Protein 3LYV (pdb70)

Organism: Streptococcus pyogenes serotype M6 (strain ATCC BAA-946 / MGAS10394) (NCBI:txid286636)

Secondary structure (DSSP, 8-state):
-------------HHHHHH---S--SEEEEE-TTT-SEEEEEE-TTSSEEEEEE---/-------------HHHHHH--TT--SEEEEE-TTT--EEEEEE-TTS-EEEEEE--/---EEEE------HHHHHH--TT--SEEEEE-TTT--EEEEEE-TTSSEEEEEEE-/-----HHHHHH---S--SEEEEE---EEEEEE-TTS-EEEEEE-/---EEEEE-----HHHHHH---S--SEEEE--EEEESSTTTS-EEE-/-----EEEE-----HHHHH---S--SEEEE--EEEE----S-EEEE-

CATH classification: 3.30.505.50

Radius of gyration: 23.43 Å; Cα contacts (8 Å, |Δi|>4): 507; chains: 6; bounding box: 62×59×66 Å

Structure (mmCIF, N/CA/C/O backbone):
data_3LYV
#
_entry.id   3LYV
#
_cell.length_a   51.602
_cell.length_b   64.677
_cell.length_c   69.563
_cell.angle_alpha   90.00
_cell.angle_beta   96.60
_cell.angle_gamma   90.00
#
_symmetry.space_group_name_H-M   'P 1 21 1'
#
loop_
_atom_site.group_PDB
_atom_site.id
_atom_site.type_symbol
_atom_site.label_atom_id
_atom_site.label_alt_id
_atom_site.label_comp_id
_atom_site.label_asym_id
_atom_site.label_entity_id
_atom_site.label_seq_id
_atom_site.pdbx_PDB_ins_code
_atom_site.Cartn_x
_atom_site.Cartn_y
_atom_site.Cartn_z
_atom_site.occupancy
_atom_site.B_iso_or_equiv
_atom_site.auth_seq_id
_atom_site.auth_comp_id
_atom_site.auth_asym_id
_atom_site.auth_atom_id
_atom_site.pdbx_PDB_model_num
ATOM 9 N N . GLN A 1 2 ? -10.699 52.260 82.705 1.00 57.60 2 GLN A N 1
ATOM 10 C CA . GLN A 1 2 ? -11.022 51.353 81.622 1.00 55.26 2 GLN A CA 1
ATOM 11 C C . GLN A 1 2 ? -10.911 49.907 82.106 1.00 54.27 2 GLN A C 1
ATOM 12 O O . GLN A 1 2 ? -9.892 49.489 82.658 1.00 53.95 2 GLN A O 1
ATOM 18 N N . VAL A 1 3 ? -11.984 49.153 81.906 1.00 53.84 3 VAL A N 1
ATOM 19 C CA . VAL A 1 3 ? -12.041 47.757 82.312 1.00 52.64 3 VAL A CA 1
ATOM 20 C C . VAL A 1 3 ? -11.949 46.818 81.103 1.00 50.82 3 VAL A C 1
ATOM 21 O O . VAL A 1 3 ? -12.777 46.853 80.189 1.00 48.46 3 VAL A O 1
ATOM 25 N N . VAL A 1 4 ? -10.917 45.983 81.114 1.00 49.51 4 VAL A N 1
ATOM 26 C CA . VAL A 1 4 ? -10.679 45.034 80.042 1.00 46.68 4 VAL A CA 1
ATOM 27 C C . VAL A 1 4 ? -11.195 43.663 80.492 1.00 46.09 4 VAL A C 1
ATOM 28 O O . VAL A 1 4 ? -10.642 43.034 81.399 1.00 47.16 4 VAL A O 1
ATOM 32 N N . ARG A 1 5 ? -12.272 43.205 79.868 1.00 43.46 5 ARG A N 1
ATOM 33 C CA . ARG A 1 5 ? -12.832 41.911 80.218 1.00 41.28 5 ARG A CA 1
ATOM 34 C C . ARG A 1 5 ? -11.913 40.814 79.711 1.00 40.09 5 ARG A C 1
ATOM 35 O O . ARG A 1 5 ? -11.600 40.748 78.530 1.00 39.87 5 ARG A O 1
ATOM 43 N N . THR A 1 6 ? -11.489 39.948 80.619 1.00 40.53 6 THR A N 1
ATOM 44 C CA . THR A 1 6 ? -10.607 38.845 80.274 1.00 36.26 6 THR A CA 1
ATOM 45 C C . THR A 1 6 ? -11.364 37.583 79.875 1.00 37.23 6 THR A C 1
ATOM 46 O O . THR A 1 6 ? -12.329 37.168 80.518 1.00 35.94 6 THR A O 1
ATOM 50 N N . LYS A 1 7 ? -10.930 36.978 78.785 1.00 39.53 7 LYS A N 1
ATOM 51 C CA . LYS A 1 7 ? -11.548 35.751 78.338 1.00 42.11 7 LYS A CA 1
ATOM 52 C C . LYS A 1 7 ? -10.453 34.693 78.474 1.00 42.97 7 LYS A C 1
ATOM 53 O O . LYS A 1 7 ? -9.495 34.670 77.694 1.00 42.35 7 LYS A O 1
ATOM 59 N N . ASN A 1 8 ? -10.580 33.854 79.504 1.00 43.00 8 ASN A N 1
ATOM 60 C CA . ASN A 1 8 ? -9.617 32.783 79.758 1.00 42.51 8 ASN A CA 1
ATOM 61 C C . ASN A 1 8 ? -9.757 31.585 78.825 1.00 42.09 8 ASN A C 1
ATOM 62 O O . ASN A 1 8 ? -10.845 31.052 78.613 1.00 39.28 8 ASN A O 1
ATOM 67 N N . VAL A 1 9 ? -8.626 31.164 78.279 1.00 43.94 9 VAL A N 1
ATOM 68 C CA . VAL A 1 9 ? -8.565 30.039 77.354 1.00 43.27 9 VAL A CA 1
ATOM 69 C C . VAL A 1 9 ? -7.374 29.150 77.712 1.00 43.11 9 VAL A C 1
ATOM 70 O O . VAL A 1 9 ? -6.328 29.631 78.136 1.00 40.47 9 VAL A O 1
ATOM 74 N N . THR A 1 10 ? -7.536 27.844 77.539 1.00 46.02 10 THR A N 1
ATOM 75 C CA . THR A 1 10 ? -6.455 26.911 77.842 1.00 46.18 10 THR A CA 1
ATOM 76 C C . THR A 1 10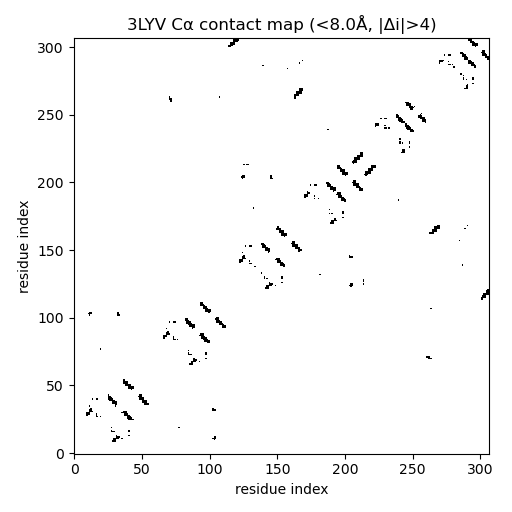 ? -5.779 26.481 76.551 1.00 45.43 10 THR A C 1
ATOM 77 O O . THR A 1 10 ? -6.421 25.948 75.648 1.00 46.30 10 THR A O 1
ATOM 81 N N . LEU A 1 11 ? -4.476 26.736 76.486 1.00 45.68 11 LEU A N 1
ATOM 82 C CA . LEU A 1 11 ? -3.622 26.430 75.339 1.00 45.51 11 LEU A CA 1
ATOM 83 C C . LEU A 1 11 ? -3.609 24.932 74.993 1.00 45.16 11 LEU A C 1
ATOM 84 O O . LEU A 1 11 ? -3.456 24.092 75.879 1.00 45.75 11 LEU A O 1
ATOM 89 N N . LYS A 1 12 ? -3.774 24.607 73.708 1.00 44.49 12 LYS A N 1
ATOM 90 C CA . LYS A 1 12 ? -3.797 23.214 73.238 1.00 43.17 12 LYS A CA 1
ATOM 91 C C . LYS A 1 12 ? -3.064 22.991 71.912 1.00 42.61 12 LYS A C 1
ATOM 92 O O . LYS A 1 12 ? -2.976 23.882 71.065 1.00 42.04 12 LYS A O 1
ATOM 98 N N . PRO A 1 13 ? -2.527 21.778 71.714 1.00 42.36 13 PRO A N 1
ATOM 99 C CA . PRO A 1 13 ? -1.801 21.445 70.485 1.00 40.94 13 PRO A CA 1
ATOM 100 C C . PRO A 1 13 ? -2.718 21.083 69.321 1.00 41.39 13 PRO A C 1
ATOM 101 O O . PRO A 1 13 ? -3.697 20.357 69.501 1.00 42.17 13 PRO A O 1
ATOM 113 N N . ASP A 1 15 ? -3.076 21.426 64.534 1.00 43.07 15 ASP A N 1
ATOM 114 C CA . ASP A 1 15 ? -2.588 21.869 63.226 1.00 42.36 15 ASP A CA 1
ATOM 115 C C . ASP A 1 15 ? -3.062 23.303 63.000 1.00 39.32 15 ASP A C 1
ATOM 116 O O . ASP A 1 15 ? -4.036 23.742 63.600 1.00 39.83 15 ASP A O 1
ATOM 121 N N . VAL A 1 16 ? -2.386 24.042 62.140 1.00 36.08 16 VAL A N 1
ATOM 122 C CA . VAL A 1 16 ? -2.833 25.392 61.873 1.00 32.81 16 VAL A CA 1
ATOM 123 C C . VAL A 1 16 ? -4.197 25.336 61.141 1.00 35.26 16 VAL A C 1
ATOM 124 O O . VAL A 1 16 ? -5.004 26.263 61.223 1.00 34.24 16 VAL A O 1
ATOM 128 N N . GLU A 1 17 ? -4.452 24.231 60.441 1.00 38.44 17 GLU A N 1
ATOM 129 C CA . GLU A 1 17 ? -5.712 24.038 59.718 1.00 40.73 17 GLU A CA 1
ATOM 130 C C . GLU A 1 17 ? -6.843 23.897 60.733 1.00 43.16 17 GLU A C 1
ATOM 131 O O . GLU A 1 17 ? -7.968 24.346 60.511 1.00 44.81 17 GLU A O 1
ATOM 137 N N . GLU A 1 18 ? -6.518 23.268 61.856 1.00 45.24 18 GLU A N 1
ATOM 138 C CA . GLU A 1 18 ? -7.443 23.049 62.956 1.00 44.80 18 GLU A CA 1
ATOM 139 C C . GLU A 1 18 ? -7.757 24.389 63.636 1.00 45.37 18 GLU A C 1
ATOM 140 O O . GLU A 1 18 ? -8.914 24.700 63.949 1.00 45.61 18 GLU A O 1
ATOM 146 N N . ALA A 1 19 ? -6.709 25.171 63.883 1.00 44.11 19 ALA A N 1
ATOM 147 C CA . ALA A 1 19 ? -6.861 26.462 64.524 1.00 42.25 19 ALA A CA 1
ATOM 148 C C . ALA A 1 19 ? -7.776 27.330 63.673 1.00 41.87 19 ALA A C 1
ATOM 149 O O . ALA A 1 19 ? -8.604 28.064 64.199 1.00 44.20 19 ALA A O 1
ATOM 151 N N . ARG A 1 20 ? -7.620 27.250 62.357 1.00 40.78 20 ARG A N 1
ATOM 152 C CA . ARG A 1 20 ? -8.449 28.030 61.465 1.00 40.60 20 ARG A CA 1
ATOM 153 C C . ARG A 1 20 ? -9.887 27.567 61.590 1.00 40.70 20 ARG A C 1
ATOM 154 O O . ARG A 1 20 ? -10.794 28.384 61.692 1.00 41.25 20 ARG A O 1
ATOM 162 N N . LEU A 1 21 ? -10.094 26.254 61.599 1.00 42.40 21 LEU A N 1
ATOM 163 C CA . LEU A 1 21 ? -11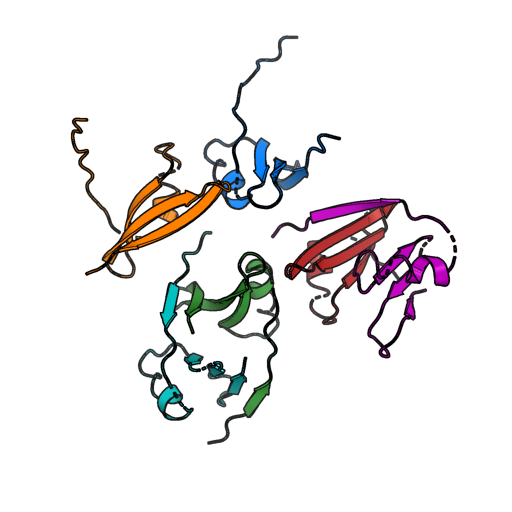.439 25.691 61.738 1.00 42.42 21 LEU A CA 1
ATOM 164 C C . LEU A 1 21 ? -12.076 26.220 63.018 1.00 44.67 21 LEU A C 1
ATOM 165 O O . LEU A 1 21 ? -13.118 26.860 62.979 1.00 46.75 21 LEU A O 1
ATOM 170 N N . GLN A 1 22 ? -11.439 25.950 64.152 1.00 46.37 22 GLN A N 1
ATOM 171 C CA . GLN A 1 22 ? -11.948 26.388 65.447 1.00 47.50 22 GLN A CA 1
ATOM 172 C C . GLN A 1 22 ? -12.132 27.902 65.588 1.00 47.83 22 GLN A C 1
ATOM 173 O O . GLN A 1 22 ? -13.096 28.353 66.204 1.00 48.07 22 GLN A O 1
ATOM 187 N N . GLU A 1 24 ? -12.887 30.034 63.227 1.00 50.91 24 GLU A N 1
ATOM 188 C CA . GLU A 1 24 ? -14.090 30.326 62.451 1.00 52.54 24 GLU A CA 1
ATOM 189 C C . GLU A 1 24 ? -15.368 29.861 63.133 1.00 52.98 24 GLU A C 1
ATOM 190 O O . GLU A 1 24 ? -16.404 30.503 63.003 1.00 54.55 24 GLU A O 1
ATOM 196 N N . LEU A 1 25 ? -15.307 28.749 63.855 1.00 52.75 25 LEU A N 1
ATOM 197 C CA . LEU A 1 25 ? -16.480 28.253 64.559 1.00 52.80 25 LEU A CA 1
ATOM 198 C C . LEU A 1 25 ? -16.750 29.139 65.784 1.00 53.56 25 LEU A C 1
ATOM 199 O O . LEU A 1 25 ? -17.458 28.756 66.709 1.00 53.36 25 LEU A O 1
ATOM 204 N N . LEU A 1 26 ? -16.169 30.331 65.788 1.00 53.52 26 LEU A N 1
ATOM 205 C CA . LEU A 1 26 ? -16.372 31.271 66.878 1.00 52.43 26 LEU A CA 1
ATOM 206 C C . LEU A 1 26 ? -16.279 32.670 66.301 1.00 52.55 26 LEU A C 1
ATOM 207 O O . LEU A 1 26 ? -16.619 33.640 66.972 1.00 54.54 26 LEU A O 1
ATOM 212 N N . GLY A 1 27 ? -15.826 32.767 65.051 1.00 51.55 27 GLY A N 1
ATOM 213 C CA . GLY A 1 27 ? -15.655 34.068 64.424 1.00 49.90 27 GLY A CA 1
ATOM 214 C C . GLY A 1 27 ? -14.862 34.912 65.404 1.00 48.47 27 GLY A C 1
ATOM 215 O O . GLY A 1 27 ? -15.440 35.754 66.074 1.00 47.99 27 GLY A O 1
ATOM 216 N N . HIS A 1 28 ? -13.544 34.698 65.481 1.00 48.25 28 HIS A N 1
ATOM 217 C CA . HIS A 1 28 ? -12.728 35.414 66.457 1.00 47.87 28 HIS A CA 1
ATOM 218 C C . HIS A 1 28 ? -11.573 36.294 66.068 1.00 47.26 28 HIS A C 1
ATOM 219 O O . HIS A 1 28 ? -11.074 37.030 66.914 1.00 49.39 28 HIS A O 1
ATOM 226 N N . ASP A 1 29 ? -11.096 36.219 64.843 1.00 45.74 29 ASP A N 1
ATOM 227 C CA . ASP A 1 29 ? -9.970 37.083 64.490 1.00 45.95 29 ASP A CA 1
ATOM 228 C C . ASP A 1 29 ? -8.653 36.719 65.198 1.00 43.86 29 ASP A C 1
ATOM 229 O O . ASP A 1 29 ? -7.578 37.093 64.729 1.00 46.11 29 ASP A O 1
ATOM 234 N N . PHE A 1 30 ? -8.733 36.015 66.322 1.00 40.50 30 PHE A N 1
ATOM 235 C CA . PHE A 1 30 ? -7.542 35.602 67.061 1.00 39.39 30 PHE A CA 1
ATOM 236 C C . PHE A 1 30 ? -7.724 34.181 67.595 1.00 38.16 30 PHE A C 1
ATOM 237 O O . PHE A 1 30 ? -8.741 33.877 68.213 1.00 38.49 30 PHE A O 1
ATOM 245 N N . PHE A 1 31 ? -6.753 33.310 67.354 1.00 35.25 31 PHE A N 1
ATOM 246 C CA . PHE A 1 31 ? -6.808 31.970 67.920 1.00 31.95 31 PHE A CA 1
ATOM 247 C C . PHE A 1 31 ? -5.376 31.592 68.292 1.00 33.03 31 PHE A C 1
ATOM 248 O O . PHE A 1 31 ? -4.491 31.528 67.434 1.00 32.91 31 PHE A O 1
ATOM 256 N N . ILE A 1 32 ? -5.146 31.394 69.585 1.00 34.15 32 ILE A N 1
ATOM 257 C CA . ILE A 1 32 ? -3.827 31.018 70.101 1.00 35.76 32 ILE A CA 1
ATOM 258 C C . ILE A 1 32 ? -3.815 29.524 70.454 1.00 35.97 32 ILE A C 1
ATOM 259 O O . ILE A 1 32 ? -4.730 29.003 71.093 1.00 36.51 32 ILE A O 1
ATOM 264 N N . TYR A 1 33 ? -2.776 28.838 70.003 1.00 35.96 33 TYR A N 1
ATOM 265 C CA . TYR A 1 33 ? -2.636 27.411 70.231 1.00 36.25 33 TYR A CA 1
ATOM 266 C C . TYR A 1 33 ? -1.164 27.044 70.203 1.00 38.07 33 TYR A C 1
ATOM 267 O O . TYR A 1 33 ? -0.316 27.883 69.912 1.00 39.03 33 TYR A O 1
ATOM 276 N N . THR A 1 34 ? -0.860 25.788 70.499 1.00 39.59 34 THR A N 1
ATOM 277 C CA . THR A 1 34 ? 0.513 25.341 70.450 1.00 43.49 34 THR A CA 1
ATOM 278 C C . THR A 1 34 ? 0.647 24.410 69.239 1.00 45.54 34 THR A C 1
ATOM 279 O O . THR A 1 34 ? -0.030 23.380 69.138 1.00 44.56 34 THR A O 1
ATOM 283 N N . ASP A 1 35 ? 1.499 24.822 68.302 1.00 47.91 35 ASP A N 1
ATOM 284 C CA . ASP A 1 35 ? 1.755 24.084 67.066 1.00 51.01 35 ASP A CA 1
ATOM 285 C C . ASP A 1 35 ? 2.085 22.616 67.276 1.00 50.41 35 ASP A C 1
ATOM 286 O O . ASP A 1 35 ? 3.045 22.283 67.964 1.00 50.20 35 ASP A O 1
ATOM 291 N N . SER A 1 36 ? 1.296 21.756 66.638 1.00 49.27 36 SER A N 1
ATOM 292 C CA . SER A 1 36 ? 1.424 20.306 66.724 1.00 47.12 36 SER A CA 1
ATOM 293 C C . SER A 1 36 ? 2.804 19.754 66.362 1.00 48.64 36 SER A C 1
ATOM 294 O O . SER A 1 36 ? 3.281 18.794 66.968 1.00 48.51 36 SER A O 1
ATOM 297 N N . GLU A 1 37 ? 3.441 20.339 65.360 1.00 48.85 37 GLU A N 1
ATOM 298 C CA . GLU A 1 37 ? 4.742 19.849 64.960 1.00 51.02 37 GLU A CA 1
ATOM 299 C C . GLU A 1 37 ? 5.877 20.641 65.579 1.00 50.27 37 GLU A C 1
ATOM 300 O O . GLU A 1 37 ? 6.840 20.075 66.093 1.00 49.54 37 GLU A O 1
ATOM 306 N N . ASP A 1 38 ? 5.744 21.956 65.551 1.00 50.23 38 ASP A N 1
ATOM 307 C CA . ASP A 1 38 ? 6.766 22.838 66.086 1.00 50.14 38 ASP A CA 1
ATOM 308 C C . ASP A 1 38 ? 6.823 22.906 67.621 1.00 47.35 38 ASP A C 1
ATOM 309 O O . ASP A 1 38 ? 7.882 23.132 68.191 1.00 46.04 38 ASP A O 1
ATOM 314 N N . GLY A 1 39 ? 5.687 22.725 68.283 1.00 45.98 39 GLY A N 1
ATOM 315 C CA . GLY A 1 39 ? 5.670 22.747 69.735 1.00 44.40 39 GLY A CA 1
ATOM 316 C C . GLY A 1 39 ? 5.615 24.119 70.377 1.00 45.39 39 GLY A C 1
ATOM 317 O O . GLY A 1 39 ? 5.401 24.237 71.586 1.00 44.59 39 GLY A O 1
ATOM 318 N N . ALA A 1 40 ? 5.807 25.159 69.567 1.00 44.78 40 ALA A N 1
ATOM 319 C CA . ALA A 1 40 ? 5.785 26.539 70.038 1.00 41.71 40 ALA A CA 1
ATOM 320 C C . ALA A 1 40 ? 4.381 27.182 70.043 1.00 41.48 40 ALA A C 1
ATOM 321 O O . ALA A 1 40 ? 3.475 26.747 69.333 1.00 39.33 40 ALA A O 1
ATOM 323 N N . THR A 1 41 ? 4.215 28.221 70.861 1.00 41.61 41 THR A N 1
ATOM 324 C CA . THR A 1 41 ? 2.951 28.951 70.963 1.00 41.17 41 THR A CA 1
ATOM 325 C C . THR A 1 41 ? 2.661 29.748 69.705 1.00 40.04 41 THR A C 1
ATOM 326 O O . THR A 1 41 ? 3.465 30.603 69.302 1.00 38.09 41 THR A O 1
ATOM 330 N N . ASN A 1 42 ? 1.510 29.471 69.086 1.00 39.07 42 ASN A N 1
ATOM 331 C CA . ASN A 1 42 ? 1.126 30.166 67.856 1.00 37.98 42 ASN A CA 1
ATOM 332 C C . ASN A 1 42 ? -0.171 30.970 67.929 1.00 37.18 42 ASN A C 1
ATOM 333 O O . ASN A 1 42 ? -1.132 30.613 68.620 1.00 34.79 42 ASN A O 1
ATOM 338 N N . ILE A 1 43 ? -0.172 32.096 67.233 1.00 36.29 43 ILE A N 1
ATOM 339 C CA . ILE A 1 43 ? -1.350 32.940 67.206 1.00 37.09 43 ILE A CA 1
ATOM 340 C C . ILE A 1 43 ? -1.819 33.180 65.776 1.00 36.04 43 ILE A C 1
ATOM 341 O O . ILE A 1 43 ? -1.223 33.944 65.037 1.00 32.67 43 ILE A O 1
ATOM 346 N N . LEU A 1 44 ? -2.873 32.471 65.392 1.00 38.89 44 LEU A N 1
ATOM 347 C CA . LEU A 1 44 ? -3.473 32.655 64.083 1.00 40.30 44 LEU A CA 1
ATOM 348 C C . LEU A 1 44 ? -4.370 33.906 64.260 1.00 40.67 44 LEU A C 1
ATOM 349 O O . LEU A 1 44 ? -5.040 34.073 65.297 1.00 37.08 44 LEU A O 1
ATOM 354 N N . TYR A 1 45 ? -4.359 34.792 63.268 1.00 41.88 45 TYR A N 1
ATOM 355 C CA . TYR A 1 45 ? -5.149 36.016 63.340 1.00 44.86 45 TYR A CA 1
ATOM 356 C C . TYR A 1 45 ? -5.516 36.539 61.963 1.00 47.78 45 TYR A C 1
ATOM 357 O O . TYR A 1 45 ? -4.763 36.389 61.003 1.00 48.45 45 TYR A O 1
ATOM 366 N N . ARG A 1 46 ? -6.682 37.164 61.880 1.00 51.93 46 ARG A N 1
ATOM 367 C CA . ARG A 1 46 ? -7.159 37.734 60.636 1.00 55.79 46 ARG A CA 1
ATOM 368 C C . ARG A 1 46 ? -6.660 39.174 60.538 1.00 56.47 46 ARG A C 1
ATOM 369 O O . ARG A 1 46 ? -6.983 40.009 61.380 1.00 54.56 46 ARG A O 1
ATOM 377 N N . ARG A 1 47 ? -5.858 39.444 59.511 1.00 59.68 47 ARG A N 1
ATOM 378 C CA . ARG A 1 47 ? -5.295 40.773 59.254 1.00 63.96 47 ARG A CA 1
ATOM 379 C C . ARG A 1 47 ? -6.379 41.771 58.835 1.00 66.91 47 ARG A C 1
ATOM 380 O O . ARG A 1 47 ? -7.516 41.386 58.556 1.00 67.58 47 ARG A O 1
ATOM 388 N N . GLU A 1 48 ? -6.027 43.053 58.791 1.00 70.59 48 GLU A N 1
ATOM 389 C CA . GLU A 1 48 ? -6.981 44.081 58.370 1.00 74.07 48 GLU A CA 1
ATOM 390 C C . GLU A 1 48 ? -7.167 43.796 56.880 1.00 74.56 48 GLU A C 1
ATOM 391 O O . GLU A 1 48 ? -8.115 44.253 56.235 1.00 73.89 48 GLU A O 1
ATOM 397 N N . ASP A 1 49 ? -6.222 43.009 56.372 1.00 75.01 49 ASP A N 1
ATOM 398 C CA . ASP A 1 49 ? -6.151 42.554 54.989 1.00 73.36 49 ASP A CA 1
ATOM 399 C C . ASP A 1 49 ? -7.334 41.635 54.684 1.00 70.60 49 ASP A C 1
ATOM 400 O O . ASP A 1 49 ? -7.861 41.617 53.574 1.00 70.44 49 ASP A O 1
ATOM 405 N N . GLY A 1 50 ? -7.734 40.869 55.689 1.00 67.21 50 GLY A N 1
ATOM 406 C CA . GLY A 1 50 ? -8.811 39.918 55.520 1.00 63.78 50 GLY A CA 1
ATOM 407 C C . GLY A 1 50 ? -8.153 38.550 55.475 1.00 62.14 50 GLY A C 1
ATOM 408 O O . GLY A 1 50 ? -8.757 37.522 55.801 1.00 61.58 50 GLY A O 1
ATOM 409 N N . ASN A 1 51 ? -6.888 38.546 55.063 1.00 58.83 51 ASN A N 1
ATOM 410 C CA . ASN A 1 51 ? -6.122 37.315 54.988 1.00 54.39 51 ASN A CA 1
ATOM 411 C C . ASN A 1 51 ? -5.681 36.924 56.386 1.00 51.86 51 ASN A C 1
ATOM 412 O O . ASN A 1 51 ? -5.829 37.681 57.344 1.00 50.92 51 ASN A O 1
ATOM 417 N N . LEU A 1 52 ? -5.121 35.730 56.489 1.00 49.01 52 LEU A N 1
ATOM 418 C CA . LEU A 1 52 ? -4.666 35.227 57.758 1.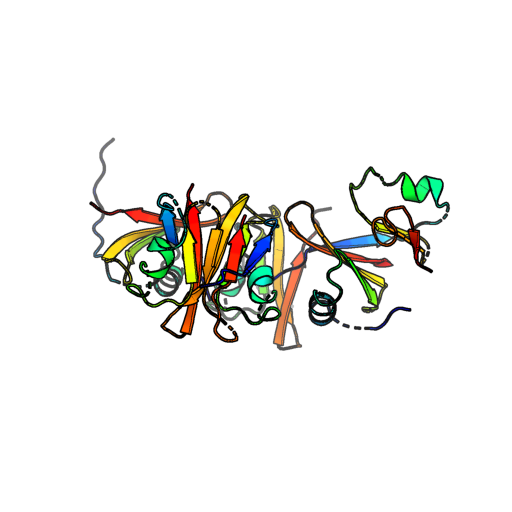00 43.91 52 LEU A CA 1
ATOM 419 C C . LEU A 1 52 ? -3.177 35.499 57.978 1.00 42.00 52 LEU A C 1
ATOM 420 O O . LEU A 1 52 ? -2.385 35.579 57.031 1.00 37.86 52 LEU A O 1
ATOM 425 N N . GLY A 1 53 ? -2.824 35.672 59.247 1.00 41.04 53 GLY A N 1
ATOM 426 C CA . GLY A 1 53 ? -1.453 35.925 59.633 1.00 38.86 53 GLY A CA 1
ATOM 427 C C . GLY A 1 53 ? -1.115 34.988 60.776 1.00 39.81 53 GLY A C 1
ATOM 428 O O . GLY A 1 53 ? -1.946 34.746 61.663 1.00 39.13 53 GLY A O 1
ATOM 429 N N . LEU A 1 54 ? 0.102 34.453 60.759 1.00 38.83 54 LEU A N 1
ATOM 430 C CA . LEU A 1 54 ? 0.535 33.533 61.800 1.00 36.36 54 LEU A CA 1
ATOM 431 C C . LEU A 1 54 ? 1.705 34.077 62.592 1.00 36.42 54 LEU A C 1
ATOM 432 O O . LEU A 1 54 ? 2.768 34.318 62.045 1.00 38.28 54 LEU A O 1
ATOM 437 N N . ILE A 1 55 ? 1.504 34.253 63.889 1.00 37.51 55 ILE A N 1
ATOM 438 C CA . ILE A 1 55 ? 2.546 34.742 64.779 1.00 37.16 55 ILE A CA 1
ATOM 439 C C . ILE A 1 55 ? 3.031 33.623 65.719 1.00 38.14 55 ILE A C 1
ATOM 440 O O . ILE A 1 55 ? 2.240 32.819 66.221 1.00 35.37 55 ILE A O 1
ATOM 445 N N . GLU A 1 56 ? 4.343 33.571 65.934 1.00 41.43 56 GLU A N 1
ATOM 446 C CA . GLU A 1 56 ? 4.934 32.574 66.820 1.00 45.48 56 GLU A CA 1
ATOM 447 C C . GLU A 1 56 ? 5.526 33.322 67.991 1.00 47.14 56 GLU A C 1
ATOM 448 O O . GLU A 1 56 ? 6.452 34.116 67.815 1.00 46.95 56 GLU A O 1
ATOM 454 N N . ALA A 1 57 ? 4.985 33.078 69.180 1.00 49.87 57 ALA A N 1
ATOM 455 C CA . ALA A 1 57 ? 5.450 33.759 70.384 1.00 52.74 57 ALA A CA 1
ATOM 456 C C . ALA A 1 57 ? 6.637 33.074 71.035 1.00 56.22 57 ALA A C 1
ATOM 457 O O . ALA A 1 57 ? 6.497 32.076 71.741 1.00 53.65 57 ALA A O 1
ATOM 459 N N . LYS A 1 58 ? 7.809 33.649 70.780 1.00 62.37 58 LYS A N 1
ATOM 460 C CA . LYS A 1 58 ? 9.073 33.180 71.313 1.00 67.15 58 LYS A CA 1
ATOM 461 C C . LYS A 1 58 ? 9.061 33.330 72.834 1.00 70.17 58 LYS A C 1
ATOM 462 O O . LYS A 1 58 ? 9.010 34.439 73.374 1.00 69.03 58 LYS A O 1
ATOM 468 N N . LEU A 1 59 ? 9.094 32.195 73.519 1.00 74.53 59 LEU A N 1
ATOM 469 C CA . LEU A 1 59 ? 9.093 32.181 74.975 1.00 78.05 59 LEU A CA 1
ATOM 470 C C . LEU A 1 59 ? 10.407 32.766 75.499 1.00 79.69 59 LEU A C 1
ATOM 471 O O . LEU A 1 59 ? 10.562 33.000 76.701 1.00 79.80 59 LEU A O 1
ATOM 476 N N . GLU A 1 60 ? 11.338 33.003 74.577 1.00 80.68 60 GLU A N 1
ATOM 477 C CA . GLU A 1 60 ? 12.655 33.554 74.888 1.00 82.47 60 GLU A CA 1
ATOM 478 C C . GLU A 1 60 ? 12.641 34.450 76.116 1.00 83.09 60 GLU A C 1
ATOM 479 O O . GLU A 1 60 ? 13.572 34.322 76.946 1.00 83.24 60 GLU A O 1
ATOM 485 N N . GLN B 1 2 ? -12.592 -1.059 87.333 1.00 57.29 2 GLN B N 1
ATOM 486 C CA . GLN B 1 2 ? -13.324 -2.184 87.989 1.00 58.72 2 GLN B CA 1
ATOM 487 C C . GLN B 1 2 ? -14.556 -2.585 87.177 1.00 57.84 2 GLN B C 1
ATOM 488 O O . GLN B 1 2 ? -14.509 -3.553 86.416 1.00 57.34 2 GLN B O 1
ATOM 494 N N . VAL B 1 3 ? -15.652 -1.844 87.353 1.00 57.30 3 VAL B N 1
ATOM 495 C CA . VAL B 1 3 ? -16.909 -2.089 86.630 1.00 55.05 3 VAL B CA 1
ATOM 496 C C . VAL B 1 3 ? -17.213 -0.916 85.704 1.00 52.93 3 VAL B C 1
ATOM 497 O O . VAL B 1 3 ? -17.190 0.228 86.137 1.00 50.76 3 VAL B O 1
ATOM 501 N N . VAL B 1 4 ? -17.492 -1.209 84.432 1.00 51.70 4 VAL B N 1
ATOM 502 C CA . VAL B 1 4 ? -17.782 -0.166 83.443 1.00 50.25 4 VAL B CA 1
ATOM 503 C C . VAL B 1 4 ? -19.092 -0.369 82.673 1.00 48.71 4 VAL B C 1
ATOM 504 O O . VAL B 1 4 ? -19.424 -1.483 82.247 1.00 46.45 4 VAL B O 1
ATOM 508 N N . ARG B 1 5 ? -19.824 0.729 82.491 1.00 47.19 5 ARG B N 1
ATOM 509 C CA . ARG B 1 5 ? -21.078 0.711 81.750 1.00 45.63 5 ARG B CA 1
ATOM 510 C C . ARG B 1 5 ? -20.805 1.254 80.340 1.00 43.87 5 ARG B C 1
ATOM 511 O O . ARG B 1 5 ? -20.127 2.262 80.161 1.00 42.72 5 ARG B O 1
ATOM 519 N N . THR B 1 6 ? -21.332 0.571 79.339 1.00 43.16 6 THR B N 1
ATOM 520 C CA . THR B 1 6 ? -21.147 0.976 77.957 1.00 41.32 6 THR B CA 1
ATOM 521 C C . THR B 1 6 ? -21.885 2.257 77.596 1.00 40.88 6 THR B C 1
ATOM 522 O O . THR B 1 6 ? -22.823 2.683 78.275 1.00 41.02 6 THR B O 1
ATOM 526 N N . LYS B 1 7 ? -21.446 2.871 76.509 1.00 41.01 7 LYS B N 1
ATOM 527 C CA . LYS B 1 7 ? -22.088 4.068 76.010 1.00 41.60 7 LYS B CA 1
ATOM 528 C C . LYS B 1 7 ? -22.541 3.700 74.613 1.00 41.91 7 LYS B C 1
ATOM 529 O O . LYS B 1 7 ? -21.773 3.110 73.849 1.00 42.81 7 LYS B O 1
ATOM 535 N N . ASN B 1 8 ? -23.787 4.024 74.280 1.00 41.37 8 ASN B N 1
ATOM 536 C CA . ASN B 1 8 ? -24.289 3.707 72.952 1.00 40.76 8 ASN B CA 1
ATOM 537 C C . ASN B 1 8 ? -24.213 4.896 71.997 1.00 41.06 8 ASN B C 1
ATOM 538 O O . ASN B 1 8 ? -24.554 6.027 72.359 1.00 42.56 8 ASN B O 1
ATOM 543 N N . VAL B 1 9 ? -23.740 4.631 70.784 1.00 39.37 9 VAL B N 1
ATOM 544 C CA . VAL B 1 9 ? -23.647 5.644 69.751 1.00 39.22 9 VAL B CA 1
ATOM 545 C C . VAL B 1 9 ? -24.242 5.027 68.505 1.00 41.91 9 VAL B C 1
ATOM 546 O O . VAL B 1 9 ? -24.159 3.819 68.315 1.00 41.76 9 VAL B O 1
ATOM 550 N N . THR B 1 10 ? -24.862 5.852 67.666 1.00 45.68 10 THR B N 1
ATOM 551 C CA . THR B 1 10 ? -25.455 5.362 66.421 1.00 48.80 10 THR B CA 1
ATOM 552 C C . THR B 1 10 ? -24.627 5.962 65.318 1.00 48.58 10 THR B C 1
ATOM 553 O O . THR B 1 10 ? -24.602 7.183 65.165 1.00 49.34 10 THR B O 1
ATOM 557 N N . LEU B 1 11 ? -23.938 5.113 64.562 1.00 48.80 11 LEU B N 1
ATOM 558 C CA . LEU B 1 11 ? -23.095 5.578 63.467 1.00 49.09 11 LEU B CA 1
ATOM 559 C C . LEU B 1 11 ? -23.887 6.144 62.291 1.00 51.51 11 LEU B C 1
ATOM 560 O O . LEU B 1 11 ? -25.047 5.793 62.058 1.00 53.73 11 LEU B O 1
ATOM 565 N N . LYS B 1 12 ? -23.248 7.031 61.547 1.00 52.46 12 LYS B N 1
ATOM 566 C CA . LYS B 1 12 ? -23.884 7.632 60.394 1.00 53.09 12 LYS B CA 1
ATOM 567 C C . LYS B 1 12 ? -22.842 7.777 59.304 1.00 52.57 12 LYS B C 1
ATOM 568 O O . LYS B 1 12 ? -21.658 7.955 59.579 1.00 53.10 12 LYS B O 1
ATOM 574 N N . PRO B 1 13 ? -23.259 7.656 58.043 1.00 52.00 13 PRO B N 1
ATOM 575 C CA . PRO B 1 13 ? -22.261 7.810 56.985 1.00 51.02 13 PRO B CA 1
ATOM 576 C C . PRO B 1 13 ? -21.957 9.299 56.762 1.00 50.54 13 PRO B C 1
ATOM 577 O O . PRO B 1 13 ? -22.857 10.149 56.859 1.00 49.04 13 PRO B O 1
ATOM 589 N N . ASP B 1 15 ? -18.157 11.948 55.282 1.00 45.73 15 ASP B N 1
ATOM 590 C CA . ASP B 1 15 ? -16.748 12.037 54.898 1.00 43.33 15 ASP B CA 1
ATOM 591 C C . ASP B 1 15 ? -15.985 12.605 56.076 1.00 40.62 15 ASP B C 1
ATOM 592 O O . ASP B 1 15 ? -16.598 13.117 57.009 1.00 38.94 15 ASP B O 1
ATOM 597 N N . VAL B 1 16 ? -14.657 12.539 56.015 1.00 39.92 16 VAL B N 1
ATOM 598 C CA . VAL B 1 16 ? -13.793 13.039 57.096 1.00 40.24 16 VAL B CA 1
ATOM 599 C C . VAL B 1 16 ? -14.008 14.517 57.434 1.00 41.16 16 VAL B C 1
ATOM 600 O O . VAL B 1 16 ? -13.761 14.953 58.555 1.00 39.37 16 VAL B O 1
ATOM 604 N N . GLU B 1 17 ? -14.467 15.299 56.471 1.00 42.94 17 GLU B N 1
ATOM 605 C CA . GLU B 1 17 ? -14.699 16.694 56.768 1.00 45.55 17 GLU B CA 1
ATOM 606 C C . GLU B 1 17 ? -15.926 16.881 57.671 1.00 45.95 17 GLU B C 1
ATOM 607 O O . GLU B 1 17 ? -15.882 17.645 58.631 1.00 45.88 17 GLU B O 1
ATOM 613 N N . GLU B 1 18 ? -17.018 16.178 57.363 1.00 46.66 18 GLU B N 1
ATOM 614 C CA . GLU B 1 18 ? -18.250 16.281 58.145 1.00 46.16 18 GLU B CA 1
ATOM 615 C C . GLU B 1 18 ? -17.997 15.753 59.550 1.00 46.48 18 GLU B C 1
ATOM 616 O O . GLU B 1 18 ? -18.478 16.316 60.542 1.00 47.08 18 GLU B O 1
ATOM 622 N N . ALA B 1 19 ? -17.228 14.671 59.630 1.00 44.76 19 ALA B N 1
ATOM 623 C CA . ALA B 1 19 ? -16.883 14.080 60.912 1.00 43.16 19 ALA B CA 1
ATOM 624 C C . ALA B 1 19 ? -16.017 15.060 61.702 1.00 43.03 19 ALA B C 1
ATOM 625 O O . ALA B 1 19 ? -16.207 15.243 62.910 1.00 43.59 19 ALA B O 1
ATOM 627 N N . ARG B 1 20 ? -15.069 15.702 61.030 1.00 41.58 20 ARG B N 1
ATOM 628 C CA . ARG B 1 20 ? -14.217 16.644 61.743 1.00 41.93 20 ARG B CA 1
ATOM 629 C C . ARG B 1 20 ? -15.044 17.781 62.363 1.00 42.29 20 ARG B C 1
ATOM 630 O O . ARG B 1 20 ? -14.791 18.210 63.501 1.00 40.93 20 ARG B O 1
ATOM 638 N N . LEU B 1 21 ? -16.034 18.261 61.617 1.00 41.55 21 LEU B N 1
ATOM 639 C CA . LEU B 1 21 ? -16.884 19.334 62.115 1.00 42.62 21 LEU B CA 1
ATOM 640 C C . LEU B 1 21 ? -17.708 18.839 63.311 1.00 42.82 21 LEU B C 1
ATOM 641 O O . LEU B 1 21 ? -17.863 19.551 64.300 1.00 43.65 21 LEU B O 1
ATOM 646 N N . GLN B 1 22 ? -18.227 17.619 63.228 1.00 42.52 22 GLN B N 1
ATOM 647 C CA . GLN B 1 22 ? -19.002 17.063 64.331 1.00 44.45 22 GLN B CA 1
ATOM 648 C C . GLN B 1 22 ? -18.163 17.003 65.596 1.00 45.98 22 GLN B C 1
ATOM 649 O O . GLN B 1 22 ? -18.583 17.468 66.647 1.00 46.47 22 GLN B O 1
ATOM 663 N N . GLU B 1 24 ? -15.677 18.736 66.493 1.00 51.98 24 GLU B N 1
ATOM 664 C CA . GLU B 1 24 ? -15.464 20.089 67.000 1.00 53.95 24 GLU B CA 1
ATOM 665 C C . GLU B 1 24 ? -16.687 20.598 67.762 1.00 53.85 24 GLU B C 1
ATOM 666 O O . GLU B 1 24 ? -16.567 21.173 68.844 1.00 53.11 24 GLU B O 1
ATOM 672 N N . LEU B 1 25 ? -17.864 20.393 67.180 1.00 53.65 25 LEU B N 1
ATOM 673 C CA . LEU B 1 25 ? -19.110 20.818 67.801 1.00 52.99 25 LEU B CA 1
ATOM 674 C C . LEU B 1 25 ? -19.311 20.145 69.138 1.00 53.27 25 LEU B C 1
ATOM 675 O O . LEU B 1 25 ? -19.654 20.794 70.120 1.00 53.95 25 LEU B O 1
ATOM 680 N N . LEU B 1 26 ? -19.115 18.833 69.174 1.00 54.38 26 LEU B N 1
ATOM 681 C CA . LEU B 1 26 ? -19.267 18.097 70.422 1.00 55.01 26 LEU B CA 1
ATOM 682 C C . LEU B 1 26 ? -18.088 18.355 71.362 1.00 56.11 26 LEU B C 1
ATOM 683 O O . LEU B 1 26 ? -18.042 17.804 72.458 1.00 56.07 26 LEU B O 1
ATOM 688 N N . GLY B 1 27 ? -17.134 19.178 70.928 1.00 56.50 27 GLY B N 1
ATOM 689 C CA . GLY B 1 27 ? -15.977 19.463 71.759 1.00 57.34 27 GLY B CA 1
ATOM 690 C C . GLY B 1 27 ? -15.342 18.204 72.330 1.00 57.89 27 GLY B C 1
ATOM 691 O O . GLY B 1 27 ? -14.819 18.208 73.445 1.00 57.82 27 GLY B O 1
ATOM 692 N N . HIS B 1 28 ? -15.387 17.122 71.560 1.00 58.12 28 HIS B N 1
ATOM 693 C CA . HIS B 1 28 ? -14.821 15.845 71.979 1.00 58.69 28 HIS B CA 1
ATOM 694 C C . HIS B 1 28 ? -13.478 15.624 71.293 1.00 57.04 28 HIS B C 1
ATOM 695 O O . HIS B 1 28 ? -13.153 16.317 70.328 1.00 55.95 28 HIS B O 1
ATOM 702 N N . ASP B 1 29 ? -12.704 14.664 71.796 1.00 55.44 29 ASP B N 1
ATOM 703 C CA . ASP B 1 29 ? -11.383 14.366 71.245 1.00 53.22 29 ASP B CA 1
ATOM 704 C C . ASP B 1 29 ? -11.374 13.352 70.117 1.00 50.40 29 ASP B C 1
ATOM 705 O O . ASP B 1 29 ? -10.345 13.141 69.482 1.00 49.51 29 ASP B O 1
ATOM 710 N N . PHE B 1 30 ? -12.509 12.700 69.893 1.00 47.17 30 PHE B N 1
ATOM 711 C CA . PHE B 1 30 ? -12.623 11.742 68.804 1.00 44.38 30 PHE B CA 1
ATOM 712 C C . PHE B 1 30 ? -14.060 11.694 68.309 1.00 41.44 30 PHE B C 1
ATOM 713 O O . PHE B 1 30 ? -14.936 12.335 68.886 1.00 41.44 30 PHE B O 1
ATOM 721 N N . PHE B 1 31 ? -14.291 10.952 67.228 1.00 36.69 31 PHE B N 1
ATOM 722 C CA . PHE B 1 31 ? -15.620 10.824 66.649 1.00 33.04 31 PHE B CA 1
ATOM 723 C C . PHE B 1 31 ? -15.688 9.531 65.843 1.00 31.68 31 PHE B C 1
ATOM 724 O O . PHE B 1 31 ? -14.789 9.205 65.068 1.00 31.57 31 PHE B O 1
ATOM 732 N N . ILE B 1 32 ? -16.773 8.799 66.032 1.00 32.00 32 ILE B N 1
ATOM 733 C CA . ILE B 1 32 ? -16.975 7.515 65.372 1.00 30.36 32 ILE B CA 1
ATOM 734 C C . ILE B 1 32 ? -18.090 7.655 64.368 1.00 30.27 32 ILE B C 1
ATOM 735 O O . ILE B 1 32 ? -19.133 8.212 64.678 1.00 30.87 32 ILE B O 1
ATOM 740 N N . TYR B 1 33 ? -17.869 7.150 63.164 1.00 32.64 33 TYR B N 1
ATOM 741 C CA . TYR B 1 33 ? -18.876 7.219 62.125 1.00 35.08 33 TYR B CA 1
ATOM 742 C C . TYR B 1 33 ? -18.598 6.161 61.075 1.00 38.21 33 TYR B C 1
ATOM 743 O O . TYR B 1 33 ? -17.629 5.404 61.177 1.00 37.04 33 TYR B O 1
ATOM 752 N N . THR B 1 34 ? -19.471 6.109 60.071 1.00 42.83 34 THR B N 1
ATOM 753 C CA . THR B 1 34 ? -19.335 5.176 58.951 1.00 46.59 34 THR B CA 1
ATOM 754 C C . THR B 1 34 ? -18.786 5.980 57.786 1.00 47.63 34 THR B C 1
ATOM 755 O O . THR B 1 34 ? -19.340 7.030 57.452 1.00 46.87 34 THR B O 1
ATOM 759 N N . ASP B 1 35 ? -17.705 5.493 57.175 1.00 50.05 35 ASP B N 1
ATOM 760 C CA . ASP B 1 35 ? -17.081 6.193 56.046 1.00 52.41 35 ASP B CA 1
ATOM 761 C C . ASP B 1 35 ? -17.973 6.045 54.834 1.00 53.91 35 ASP B C 1
ATOM 762 O O . ASP B 1 35 ? -18.160 4.937 54.334 1.00 53.28 35 ASP B O 1
ATOM 767 N N . SER B 1 36 ? -18.513 7.161 54.357 1.00 56.35 36 SER B N 1
ATOM 768 C CA . SER B 1 36 ? -19.398 7.142 53.197 1.00 59.59 36 SER B CA 1
ATOM 769 C C . SER B 1 36 ? -18.725 6.743 51.873 1.00 61.60 36 SER B C 1
ATOM 770 O O . SER B 1 36 ? -19.368 6.757 50.825 1.00 63.08 36 SER B O 1
ATOM 773 N N . GLU B 1 37 ? -17.447 6.379 51.908 1.00 63.19 37 GLU B N 1
ATOM 774 C CA . GLU B 1 37 ? -16.759 5.985 50.681 1.00 65.87 37 GLU B CA 1
ATOM 775 C C . GLU B 1 37 ? -16.637 4.456 50.591 1.00 65.91 37 GLU B C 1
ATOM 776 O O . GLU B 1 37 ? -16.708 3.882 49.504 1.00 66.60 37 GLU B O 1
ATOM 782 N N . ASP B 1 38 ? -16.465 3.795 51.733 1.00 64.97 38 ASP B N 1
ATOM 783 C CA . ASP B 1 38 ? -16.324 2.341 51.745 1.00 63.46 38 ASP B CA 1
ATOM 784 C C . ASP B 1 38 ? -17.191 1.643 52.793 1.00 62.08 38 ASP B C 1
ATOM 785 O O . ASP B 1 38 ? -17.066 0.439 53.009 1.00 61.67 38 ASP B O 1
ATOM 790 N N . GLY B 1 39 ? -18.065 2.401 53.441 1.00 59.90 39 GLY B N 1
ATOM 791 C CA . GLY B 1 39 ? -18.933 1.819 54.446 1.00 57.27 39 GLY B CA 1
ATOM 792 C C . GLY B 1 39 ? -18.229 1.280 55.680 1.00 55.12 39 GLY B C 1
ATOM 793 O O . GLY B 1 39 ? -18.835 0.556 56.468 1.00 53.98 39 GLY B O 1
ATOM 794 N N . ALA B 1 40 ? -16.958 1.633 55.859 1.00 53.25 40 ALA B N 1
ATOM 795 C CA . ALA B 1 40 ? -16.193 1.176 57.016 1.00 50.95 40 ALA B CA 1
ATOM 796 C C . ALA B 1 40 ? -16.508 1.971 58.291 1.00 49.73 40 ALA B C 1
ATOM 797 O O . ALA B 1 40 ? -17.041 3.085 58.228 1.00 50.65 40 ALA B O 1
ATOM 799 N N . THR B 1 41 ? -16.189 1.386 59.445 1.00 47.31 41 THR B N 1
ATOM 800 C CA . THR B 1 41 ? -16.405 2.056 60.728 1.00 45.69 41 THR B CA 1
ATOM 801 C C . THR B 1 41 ? -15.134 2.870 61.009 1.00 42.88 41 THR B C 1
ATOM 802 O O . THR B 1 41 ? -14.027 2.326 61.042 1.00 40.51 41 THR B O 1
ATOM 806 N N . ASN B 1 42 ? -15.297 4.180 61.179 1.00 41.15 42 ASN B N 1
ATOM 807 C CA . ASN B 1 42 ? -14.145 5.057 61.385 1.00 39.25 42 ASN B CA 1
ATOM 808 C C . ASN B 1 42 ? -14.069 5.799 62.694 1.00 37.30 42 ASN B C 1
ATOM 809 O O . ASN B 1 42 ? -15.071 6.129 63.318 1.00 36.55 42 ASN B O 1
ATOM 814 N N . ILE B 1 43 ? -12.842 6.078 63.092 1.00 35.72 43 ILE B N 1
ATOM 815 C CA . ILE B 1 43 ? -12.610 6.803 64.320 1.00 32.44 43 ILE B CA 1
ATOM 816 C C . ILE B 1 43 ? -11.629 7.930 64.021 1.00 32.99 43 ILE B C 1
ATOM 817 O O . ILE B 1 43 ? -10.427 7.695 63.814 1.00 31.81 43 ILE B O 1
ATOM 822 N N . LEU B 1 44 ? -12.162 9.143 63.945 1.00 32.09 44 LEU B N 1
ATOM 823 C CA . LEU B 1 44 ? -11.329 10.317 63.731 1.00 32.13 44 LEU B CA 1
ATOM 824 C C . LEU B 1 44 ? -10.905 10.709 65.142 1.00 32.09 44 LEU B C 1
ATOM 825 O O . LEU B 1 44 ? -11.731 10.806 66.055 1.00 31.42 44 LEU B O 1
ATOM 830 N N . TYR B 1 45 ? -9.622 10.920 65.351 1.00 33.51 45 TYR B N 1
ATOM 831 C CA . TYR B 1 45 ? -9.211 11.267 66.701 1.00 35.94 45 TYR B CA 1
ATOM 832 C C . TYR B 1 45 ? -7.994 12.145 66.776 1.00 35.38 45 TYR B C 1
ATOM 833 O O . TYR B 1 45 ? -7.165 12.195 65.874 1.00 33.04 45 TYR B O 1
ATOM 842 N N . ARG B 1 46 ? -7.894 12.822 67.902 1.00 37.72 46 ARG B N 1
ATOM 843 C CA . ARG B 1 46 ? -6.788 13.710 68.155 1.00 41.36 46 ARG B CA 1
ATOM 844 C C . ARG B 1 46 ? -5.625 12.907 68.739 1.00 43.89 46 ARG B C 1
ATOM 845 O O . ARG B 1 46 ? -5.778 12.226 69.759 1.00 43.22 46 ARG B O 1
ATOM 853 N N . ARG B 1 47 ? -4.476 12.973 68.070 1.00 44.98 47 ARG B N 1
ATOM 854 C CA . ARG B 1 47 ? -3.266 12.301 68.527 1.00 46.02 47 ARG B CA 1
ATOM 855 C C . ARG B 1 47 ? -2.689 13.050 69.735 1.00 47.55 47 ARG B C 1
ATOM 856 O O . ARG B 1 47 ? -3.222 14.076 70.153 1.00 48.15 47 ARG B O 1
ATOM 864 N N . GLU B 1 48 ? -1.607 12.531 70.298 1.00 50.46 48 GLU B N 1
ATOM 865 C CA . GLU B 1 48 ? -0.972 13.173 71.439 1.00 52.72 48 GLU B CA 1
ATOM 866 C C . GLU B 1 48 ? -0.365 14.505 70.968 1.00 51.47 48 GLU B C 1
ATOM 867 O O . GLU B 1 48 ? -0.533 15.547 71.603 1.00 50.86 48 GLU B O 1
ATOM 873 N N . ASP B 1 49 ? 0.324 14.469 69.834 1.00 49.20 49 ASP B N 1
ATOM 874 C CA . ASP B 1 49 ? 0.957 15.668 69.323 1.00 47.99 49 ASP B CA 1
ATOM 875 C C . ASP B 1 49 ? -0.051 16.733 68.910 1.00 46.89 49 ASP B C 1
ATOM 876 O O . ASP B 1 49 ? 0.330 17.814 68.452 1.00 48.27 49 ASP B O 1
ATOM 881 N N . 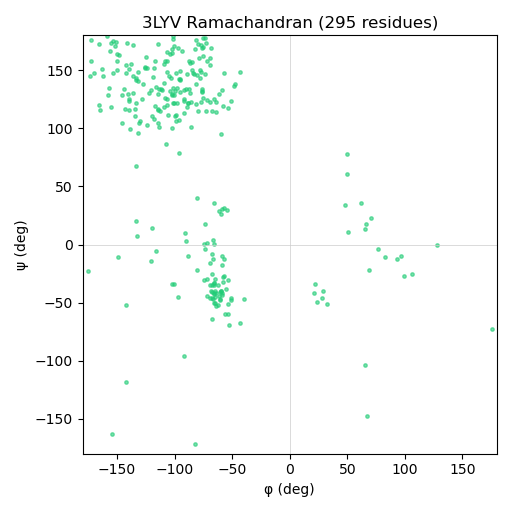GLY B 1 50 ? -1.334 16.433 69.080 1.00 43.18 50 GLY B N 1
ATOM 882 C CA . GLY B 1 50 ? -2.357 17.394 68.718 1.00 40.67 50 GLY B CA 1
ATOM 883 C C . GLY B 1 50 ? -2.911 17.241 67.313 1.00 39.70 50 GLY B C 1
ATOM 884 O O . GLY B 1 50 ? -3.940 17.839 66.985 1.00 38.62 50 GLY B O 1
ATOM 885 N N . ASN B 1 51 ? -2.246 16.445 66.478 1.00 38.53 51 ASN B N 1
ATOM 886 C CA . ASN B 1 51 ? -2.723 16.241 65.112 1.00 37.52 51 ASN B CA 1
ATOM 887 C C . ASN B 1 51 ? -3.924 15.298 65.018 1.00 36.44 51 ASN B C 1
ATOM 888 O O . ASN B 1 51 ? -4.300 14.650 65.988 1.00 36.51 51 ASN B O 1
ATOM 893 N N . LEU B 1 52 ? -4.545 15.245 63.850 1.00 35.78 52 LEU B N 1
ATOM 894 C CA . LEU B 1 52 ? -5.702 14.387 63.657 1.00 35.51 52 LEU B CA 1
ATOM 895 C C . LEU B 1 52 ? -5.336 13.087 62.958 1.00 36.77 52 LEU B C 1
ATOM 896 O O . LEU B 1 52 ? -4.625 13.087 61.946 1.00 36.90 52 LEU B O 1
ATOM 901 N N . GLY B 1 53 ? -5.814 11.978 63.521 1.00 37.93 53 GLY B N 1
ATOM 902 C CA . GLY B 1 53 ? -5.577 10.669 62.937 1.00 37.08 53 GLY B CA 1
ATOM 903 C C . GLY B 1 53 ? -6.900 9.958 62.693 1.00 36.03 53 GLY B C 1
ATOM 904 O O . GLY B 1 53 ? -7.916 10.328 63.271 1.00 37.02 53 GLY B O 1
ATOM 905 N N . LEU B 1 54 ? -6.905 8.943 61.837 1.00 35.90 54 LEU B N 1
ATOM 906 C CA . LEU B 1 54 ? -8.127 8.188 61.570 1.00 34.21 54 LEU B CA 1
ATOM 907 C C . LEU B 1 54 ? -7.857 6.693 61.618 1.00 35.79 54 LEU B C 1
ATOM 908 O O . LEU B 1 54 ? -6.791 6.235 61.214 1.00 36.59 54 LEU B O 1
ATOM 913 N N . ILE B 1 55 ? -8.818 5.934 62.130 1.00 36.87 55 ILE B N 1
ATOM 914 C CA . ILE B 1 55 ? -8.699 4.480 62.149 1.00 37.11 55 ILE B CA 1
ATOM 915 C C . ILE B 1 55 ? -9.907 3.984 61.384 1.00 38.91 55 ILE B C 1
ATOM 916 O O . ILE B 1 55 ? -11.026 4.444 61.628 1.00 39.54 55 ILE B O 1
ATOM 921 N N . GLU B 1 56 ? -9.665 3.090 60.426 1.00 40.97 56 GLU B N 1
ATOM 922 C CA . GLU B 1 56 ? -10.727 2.492 59.613 1.00 43.09 56 GLU B CA 1
ATOM 923 C C . GLU B 1 56 ? -10.804 0.999 59.920 1.00 42.14 56 GLU B C 1
ATOM 924 O O . GLU B 1 56 ? -9.853 0.261 59.679 1.00 39.80 56 GLU B O 1
ATOM 930 N N . ALA B 1 57 ? -11.935 0.566 60.460 1.00 43.09 57 ALA B N 1
ATOM 931 C CA . ALA B 1 57 ? -12.136 -0.837 60.789 1.00 45.52 57 ALA B CA 1
ATOM 932 C C . ALA B 1 57 ? -13.070 -1.489 59.771 1.00 48.39 57 ALA B C 1
ATOM 933 O O . ALA B 1 57 ? -13.996 -0.856 59.262 1.00 48.72 57 ALA B O 1
ATOM 935 N N . LYS B 1 58 ? -12.815 -2.758 59.473 1.00 51.57 58 LYS B N 1
ATOM 936 C CA . LYS B 1 58 ? -13.636 -3.505 58.524 1.00 54.05 58 LYS B CA 1
ATOM 937 C C . LYS B 1 58 ? -13.415 -5.009 58.698 1.00 55.59 58 LYS B C 1
ATOM 938 O O . LYS B 1 58 ? -12.306 -5.439 59.022 1.00 56.08 58 LYS B O 1
ATOM 944 N N . LEU B 1 59 ? -14.470 -5.801 58.498 1.00 56.76 59 LEU B N 1
ATOM 945 C CA . LEU B 1 59 ? -14.355 -7.256 58.612 1.00 58.27 59 LEU B CA 1
ATOM 946 C C . LEU B 1 59 ? -13.379 -7.753 57.553 1.00 59.22 59 LEU B C 1
ATOM 947 O O . LEU B 1 59 ? -13.421 -7.209 56.429 1.00 60.29 59 LEU B O 1
ATOM 952 N N . GLN C 1 2 ? 3.803 -0.790 20.954 1.00 62.78 2 GLN C N 1
ATOM 953 C CA . GLN C 1 2 ? 3.536 0.211 22.029 1.00 63.66 2 GLN C CA 1
ATOM 954 C C . GLN C 1 2 ? 4.797 0.648 22.778 1.00 62.71 2 GLN C C 1
ATOM 955 O O . GLN C 1 2 ? 5.422 -0.142 23.483 1.00 60.39 2 GLN C O 1
ATOM 961 N N . VAL C 1 3 ? 5.148 1.923 22.628 1.00 63.27 3 VAL C N 1
ATOM 962 C CA . VAL C 1 3 ? 6.325 2.498 23.278 1.00 64.23 3 VAL C CA 1
ATOM 963 C C . VAL C 1 3 ? 5.997 3.128 24.641 1.00 65.29 3 VAL C C 1
ATOM 964 O O . VAL C 1 3 ? 5.123 4.000 24.751 1.00 64.90 3 VAL C O 1
ATOM 968 N N . VAL C 1 4 ? 6.715 2.693 25.672 1.00 65.12 4 VAL C N 1
ATOM 969 C CA . VAL C 1 4 ? 6.517 3.216 27.016 1.00 65.57 4 VAL C CA 1
ATOM 970 C C . VAL C 1 4 ? 7.655 4.136 27.474 1.00 65.10 4 VAL C C 1
ATOM 971 O O . VAL C 1 4 ? 8.615 3.709 28.112 1.00 62.87 4 VAL C O 1
ATOM 975 N N . ARG C 1 5 ? 7.523 5.408 27.129 1.00 66.77 5 ARG C N 1
ATOM 976 C CA . ARG C 1 5 ? 8.489 6.434 27.487 1.00 69.80 5 ARG C CA 1
ATOM 977 C C . ARG C 1 5 ? 8.655 6.565 29.009 1.00 71.36 5 ARG C C 1
ATOM 978 O O . ARG C 1 5 ? 7.893 7.264 29.680 1.00 71.18 5 ARG C O 1
ATOM 986 N N . THR C 1 6 ? 9.662 5.882 29.542 1.00 73.03 6 THR C N 1
ATOM 987 C CA . THR C 1 6 ? 9.957 5.901 30.972 1.00 74.62 6 THR C CA 1
ATOM 988 C C . THR C 1 6 ? 10.548 7.244 31.415 1.00 76.60 6 THR C C 1
ATOM 989 O O . THR C 1 6 ? 11.091 7.994 30.603 1.00 77.07 6 THR C O 1
ATOM 993 N N . LYS C 1 7 ? 10.435 7.542 32.708 1.00 77.91 7 LYS C N 1
ATOM 994 C CA . LYS C 1 7 ? 10.971 8.781 33.257 1.00 79.89 7 LYS C CA 1
ATOM 995 C C . LYS C 1 7 ? 11.482 8.568 34.677 1.00 80.74 7 LYS C C 1
ATOM 996 O O . LYS C 1 7 ? 10.694 8.454 35.613 1.00 82.77 7 LYS C O 1
ATOM 1002 N N . ASN C 1 8 ? 12.799 8.509 34.842 1.00 81.26 8 ASN C N 1
ATOM 1003 C CA . ASN C 1 8 ? 13.364 8.310 36.171 1.00 81.64 8 ASN C CA 1
ATOM 1004 C C . ASN C 1 8 ? 12.974 9.447 37.098 1.00 81.47 8 ASN C C 1
ATOM 1005 O O . ASN C 1 8 ? 13.129 10.629 36.769 1.00 81.95 8 ASN C O 1
ATOM 1010 N N . VAL C 1 9 ? 12.461 9.074 38.264 1.00 79.95 9 VAL C N 1
ATOM 1011 C CA . VAL C 1 9 ? 12.017 10.040 39.250 1.00 77.50 9 VAL C CA 1
ATOM 1012 C C . VAL C 1 9 ? 12.524 9.695 40.644 1.00 76.08 9 VAL C C 1
ATOM 1013 O O . VAL C 1 9 ? 12.257 8.611 41.163 1.00 75.32 9 VAL C O 1
ATOM 1017 N N . THR C 1 10 ? 13.261 10.616 41.250 1.00 74.41 10 THR C N 1
ATOM 1018 C CA . THR C 1 10 ? 13.756 10.391 42.601 1.00 73.64 10 THR C CA 1
ATOM 1019 C C . THR C 1 10 ? 12.796 11.067 43.594 1.00 71.44 10 THR C C 1
ATOM 1020 O O . THR C 1 10 ? 12.747 12.292 43.694 1.00 71.45 10 THR C O 1
ATOM 1024 N N . LEU C 1 11 ? 12.014 10.262 44.307 1.00 68.66 11 LEU C N 1
ATOM 1025 C CA . LEU C 1 11 ? 11.063 10.795 45.269 1.00 65.32 11 LEU C CA 1
ATOM 1026 C C . LEU C 1 11 ? 11.706 11.839 46.155 1.00 62.97 11 LEU C C 1
ATOM 1027 O O . LEU C 1 11 ? 12.842 11.679 46.597 1.00 62.62 11 LEU C O 1
ATOM 1032 N N . LYS C 1 12 ? 10.972 12.918 46.400 1.00 60.56 12 LYS C N 1
ATOM 1033 C CA . LYS C 1 12 ? 11.452 14.001 47.239 1.00 57.75 12 LYS C CA 1
ATOM 1034 C C . LYS C 1 12 ? 10.446 14.270 48.343 1.00 55.87 12 LYS C C 1
ATOM 1035 O O . LYS C 1 12 ? 9.250 14.000 48.189 1.00 55.86 12 LYS C O 1
ATOM 1041 N N . PRO C 1 13 ? 10.921 14.788 49.486 1.00 53.62 13 PRO C N 1
ATOM 1042 C CA . PRO C 1 13 ? 10.057 15.097 50.629 1.00 50.93 13 PRO C CA 1
ATOM 1043 C C . PRO C 1 13 ? 9.445 16.476 50.480 1.00 48.18 13 PRO C C 1
ATOM 1044 O O . PRO C 1 13 ? 10.116 17.404 50.042 1.00 48.86 13 PRO C O 1
ATOM 1056 N N . ASP C 1 15 ? 5.613 19.098 51.564 1.00 45.71 15 ASP C N 1
ATOM 1057 C CA . ASP C 1 15 ? 4.281 19.266 52.125 1.00 45.68 15 ASP C CA 1
ATOM 1058 C C . ASP C 1 15 ? 3.309 18.900 50.983 1.00 44.92 15 ASP C C 1
ATOM 1059 O O . ASP C 1 15 ? 3.670 18.966 49.810 1.00 44.55 15 ASP C O 1
ATOM 1064 N N . VAL C 1 16 ? 2.093 18.500 51.321 1.00 43.91 16 VAL C N 1
ATOM 1065 C CA . VAL C 1 16 ? 1.112 18.168 50.302 1.00 42.72 16 VAL C CA 1
ATOM 1066 C C . VAL C 1 16 ? 0.742 19.428 49.505 1.00 43.78 16 VAL C C 1
ATOM 1067 O O . VAL C 1 16 ? 0.465 19.359 48.315 1.00 45.07 16 VAL C O 1
ATOM 1071 N N . GLU C 1 17 ? 0.742 20.583 50.158 1.00 45.47 17 GLU C N 1
ATOM 1072 C CA . GLU C 1 17 ? 0.417 21.830 49.473 1.00 47.03 17 GLU C CA 1
ATOM 1073 C C . GLU C 1 17 ? 1.451 22.073 48.375 1.00 48.20 17 GLU C C 1
ATOM 1074 O O . GLU C 1 17 ? 1.143 22.606 47.298 1.00 48.86 17 GLU C O 1
ATOM 1080 N N . GLU C 1 18 ? 2.683 21.669 48.677 1.00 47.30 18 GLU C N 1
ATOM 1081 C CA . GLU C 1 18 ? 3.816 21.784 47.782 1.00 44.21 18 GLU C CA 1
ATOM 1082 C C . GLU C 1 18 ? 3.583 20.867 46.593 1.00 43.02 18 GLU C C 1
ATOM 1083 O O . GLU C 1 18 ? 3.763 21.252 45.446 1.00 43.04 18 GLU C O 1
ATOM 1089 N N . ALA C 1 19 ? 3.181 19.643 46.892 1.00 41.82 19 ALA C N 1
ATOM 1090 C CA . ALA C 1 19 ? 2.906 18.638 45.881 1.00 41.31 19 ALA C CA 1
ATOM 1091 C C . ALA C 1 19 ? 1.810 19.081 44.917 1.00 41.39 19 ALA C C 1
ATOM 1092 O O . ALA C 1 19 ? 1.888 18.825 43.719 1.00 41.49 19 ALA C O 1
ATOM 1094 N N . ARG C 1 20 ? 0.779 19.731 45.445 1.00 41.37 20 ARG C N 1
ATOM 1095 C CA . ARG C 1 20 ? -0.324 20.202 44.617 1.00 41.79 20 ARG C CA 1
ATOM 1096 C C . ARG C 1 20 ? 0.151 21.224 43.571 1.00 39.64 20 ARG C C 1
ATOM 1097 O O . ARG C 1 20 ? -0.237 21.160 42.412 1.00 36.61 20 ARG C O 1
ATOM 1105 N N . LEU C 1 21 ? 0.988 22.166 43.990 1.00 40.26 21 LEU C N 1
ATOM 1106 C CA . LEU C 1 21 ? 1.511 23.187 43.083 1.00 40.13 21 LEU C CA 1
ATOM 1107 C C . LEU C 1 21 ? 2.366 22.528 42.003 1.00 41.92 21 LEU C C 1
ATOM 1108 O O . LEU C 1 21 ? 2.155 22.734 40.811 1.00 39.68 21 LEU C O 1
ATOM 1113 N N . GLN C 1 22 ? 3.339 21.733 42.434 1.00 44.70 22 GLN C N 1
ATOM 1114 C CA . GLN C 1 22 ? 4.206 21.035 41.504 1.00 46.95 22 GLN C CA 1
ATOM 1115 C C . GLN C 1 22 ? 3.392 20.207 40.521 1.00 48.45 22 GLN C C 1
ATOM 1116 O O . GLN C 1 22 ? 3.682 20.187 39.327 1.00 49.84 22 GLN C O 1
ATOM 1130 N N . GLU C 1 24 ? 0.428 20.748 39.420 1.00 51.56 24 GLU C N 1
ATOM 1131 C CA . GLU C 1 24 ? -0.197 21.647 38.454 1.00 52.46 24 GLU C CA 1
ATOM 1132 C C . GLU C 1 24 ? 0.807 22.185 37.450 1.00 53.30 24 GLU C C 1
ATOM 1133 O O . GLU C 1 24 ? 0.508 22.284 36.263 1.00 52.63 24 GLU C O 1
ATOM 1139 N N . LEU C 1 25 ? 1.991 22.550 37.930 1.00 54.74 25 LEU C N 1
ATOM 1140 C CA . LEU C 1 25 ? 3.020 23.055 37.035 1.00 55.76 25 LEU C CA 1
ATOM 1141 C C . LEU C 1 25 ? 3.190 22.006 35.955 1.00 56.05 25 LEU C C 1
ATOM 1142 O O . LEU C 1 25 ? 2.966 22.297 34.784 1.00 59.00 25 LEU C O 1
ATOM 1147 N N . LEU C 1 26 ? 3.553 20.784 36.355 1.00 54.92 26 LEU C N 1
ATOM 1148 C CA . LEU C 1 26 ? 3.745 19.672 35.418 1.00 52.59 26 LEU C CA 1
ATOM 1149 C C . LEU C 1 26 ? 2.510 19.345 34.595 1.00 52.24 26 LEU C C 1
ATOM 1150 O O . LEU C 1 26 ? 2.596 18.549 33.669 1.00 54.85 26 LEU C O 1
ATOM 1155 N N . GLY C 1 27 ? 1.369 19.935 34.940 1.00 50.71 27 GLY C N 1
ATOM 1156 C CA . GLY C 1 27 ? 0.144 19.666 34.209 1.00 51.09 27 GLY C CA 1
ATOM 1157 C C . GLY C 1 27 ? -0.537 18.333 34.510 1.00 52.58 27 GLY C C 1
ATOM 1158 O O . GLY C 1 27 ? -1.628 18.083 33.999 1.00 52.34 27 GLY C O 1
ATOM 1159 N N . HIS C 1 28 ? 0.076 17.489 35.344 1.00 53.34 28 HIS C N 1
ATOM 1160 C CA . HIS C 1 28 ? -0.487 16.167 35.684 1.00 54.84 28 HIS C CA 1
ATOM 1161 C C . HIS C 1 28 ? -1.718 16.133 36.609 1.00 53.39 28 HIS C C 1
ATOM 1162 O O . HIS C 1 28 ? -2.134 17.145 37.169 1.00 51.49 28 HIS C O 1
ATOM 1169 N N . ASP C 1 29 ? -2.285 14.944 36.783 1.00 53.43 29 ASP C N 1
ATOM 1170 C CA . ASP C 1 29 ? -3.444 14.791 37.654 1.00 54.54 29 ASP C CA 1
ATOM 1171 C C . ASP C 1 29 ? -3.144 13.815 38.802 1.00 52.52 29 ASP C C 1
ATOM 1172 O O . ASP C 1 29 ? -4.044 13.339 39.493 1.00 51.41 29 ASP C O 1
ATOM 1177 N N . PHE C 1 30 ? -1.859 13.527 38.984 1.00 50.75 30 PHE C N 1
ATOM 1178 C CA . PHE C 1 30 ? -1.377 12.675 40.072 1.00 48.67 30 PHE C CA 1
ATOM 1179 C C . PHE C 1 30 ? 0.029 13.206 40.375 1.00 47.15 30 PHE C C 1
ATOM 1180 O O . PHE C 1 30 ? 0.590 13.957 39.576 1.00 47.17 30 PHE C O 1
ATOM 1188 N N . PHE C 1 31 ? 0.594 12.846 41.522 1.00 44.79 31 PHE C N 1
ATOM 1189 C CA . PHE C 1 31 ? 1.939 13.319 41.870 1.00 43.32 31 PHE C CA 1
ATOM 1190 C C . PHE C 1 31 ? 2.498 12.498 43.013 1.00 41.55 31 PHE C C 1
ATOM 1191 O O . PHE C 1 31 ? 1.960 12.550 44.114 1.00 45.29 31 PHE C O 1
ATOM 1199 N N . ILE C 1 32 ? 3.569 11.753 42.777 1.00 38.62 32 ILE C N 1
ATOM 1200 C CA . ILE C 1 32 ? 4.150 10.943 43.849 1.00 38.59 32 ILE C CA 1
ATOM 1201 C C . ILE C 1 32 ? 5.206 11.727 44.649 1.00 38.91 32 ILE C C 1
ATOM 1202 O O . ILE C 1 32 ? 5.897 12.578 44.099 1.00 39.10 32 ILE C O 1
ATOM 1207 N N . TYR C 1 33 ? 5.319 11.456 45.951 1.00 38.91 33 TYR C N 1
ATOM 1208 C CA . TYR C 1 33 ? 6.266 12.199 46.784 1.00 39.43 33 TYR C CA 1
ATOM 1209 C C . TYR C 1 33 ? 6.395 11.632 48.202 1.00 41.66 33 TYR C C 1
ATOM 1210 O O . TYR C 1 33 ? 5.684 10.699 48.576 1.00 40.95 33 TYR C O 1
ATOM 1219 N N . THR C 1 34 ? 7.303 12.207 48.989 1.00 44.45 34 THR C N 1
ATOM 1220 C CA . THR C 1 34 ? 7.528 11.746 50.368 1.00 47.49 34 THR C CA 1
ATOM 1221 C C . THR C 1 34 ? 7.005 12.725 51.414 1.00 47.23 34 THR C C 1
ATOM 1222 O O . THR C 1 34 ? 7.358 13.892 51.407 1.00 49.24 34 THR C O 1
ATOM 1226 N N . ASP C 1 35 ? 6.171 12.246 52.324 1.00 48.78 35 ASP C N 1
ATOM 1227 C CA . ASP C 1 35 ? 5.626 13.114 53.362 1.00 49.69 35 ASP C CA 1
ATOM 1228 C C . ASP C 1 35 ? 6.747 13.773 54.196 1.00 49.53 35 ASP C C 1
ATOM 1229 O O . ASP C 1 35 ? 7.550 13.098 54.842 1.00 48.64 35 ASP C O 1
ATOM 1234 N N . SER C 1 36 ? 6.799 15.095 54.178 1.00 50.13 36 SER C N 1
ATOM 1235 C CA . SER C 1 36 ? 7.802 15.824 54.946 1.00 51.59 36 SER C CA 1
ATOM 1236 C C . SER C 1 36 ? 7.697 15.517 56.445 1.00 52.81 36 SER C C 1
ATOM 1237 O O . SER C 1 36 ? 8.632 15.772 57.204 1.00 53.77 36 SER C O 1
ATOM 1240 N N . GLU C 1 37 ? 6.559 14.971 56.866 1.00 54.04 37 GLU C N 1
ATOM 1241 C CA . GLU C 1 37 ? 6.332 14.679 58.273 1.00 55.16 37 GLU C CA 1
ATOM 1242 C C . GLU C 1 37 ? 6.524 13.232 58.710 1.00 54.58 37 GLU C C 1
ATOM 1243 O O . GLU C 1 37 ? 6.957 12.993 59.834 1.00 55.83 37 GLU C O 1
ATOM 1249 N N . ASP C 1 38 ? 6.205 12.269 57.849 1.00 52.89 38 ASP C N 1
ATOM 1250 C CA . ASP C 1 38 ? 6.363 10.868 58.224 1.00 51.91 38 ASP C CA 1
ATOM 1251 C C . ASP C 1 38 ? 7.048 9.966 57.190 1.00 50.91 38 ASP C C 1
ATOM 1252 O O . ASP C 1 38 ? 6.909 8.746 57.230 1.00 50.55 38 ASP C O 1
ATOM 1257 N N . GLY C 1 39 ? 7.788 10.568 56.267 1.00 50.35 39 GLY C N 1
ATOM 1258 C CA . GLY C 1 39 ? 8.512 9.796 55.274 1.00 48.02 39 GLY C CA 1
ATOM 1259 C C . GLY C 1 39 ? 7.747 8.746 54.499 1.00 47.18 39 GLY C C 1
ATOM 1260 O O . GLY C 1 39 ? 8.341 7.934 53.791 1.00 45.80 39 GLY C O 1
ATOM 1261 N N . ALA C 1 40 ? 6.428 8.751 54.630 1.00 47.96 40 ALA C N 1
ATOM 1262 C CA . ALA C 1 40 ? 5.600 7.810 53.895 1.00 46.64 40 ALA C CA 1
ATOM 1263 C C . ALA C 1 40 ? 5.565 8.254 52.433 1.00 46.98 40 ALA C C 1
ATOM 1264 O O . ALA C 1 40 ? 5.632 9.448 52.134 1.00 47.24 40 ALA C O 1
ATOM 1266 N N . THR C 1 41 ? 5.488 7.285 51.526 1.00 48.36 41 THR C N 1
ATOM 1267 C CA . THR C 1 41 ? 5.414 7.555 50.092 1.00 47.54 41 THR C CA 1
ATOM 1268 C C . THR C 1 41 ? 3.948 7.882 49.794 1.00 44.78 41 THR C C 1
ATOM 1269 O O . THR C 1 41 ? 3.061 7.074 50.058 1.00 42.52 41 THR C O 1
ATOM 1273 N N . ASN C 1 42 ? 3.706 9.077 49.263 1.00 44.02 42 ASN C N 1
ATOM 1274 C CA . ASN C 1 42 ? 2.352 9.542 48.970 1.00 43.14 42 ASN C CA 1
ATOM 1275 C C . ASN C 1 42 ? 2.077 9.804 47.500 1.00 43.00 42 ASN C C 1
ATOM 1276 O O . ASN C 1 42 ? 2.987 10.049 46.710 1.00 44.70 42 ASN C O 1
ATOM 1281 N N . ILE C 1 43 ? 0.801 9.771 47.147 1.00 41.63 43 ILE C N 1
ATOM 1282 C CA . ILE C 1 43 ? 0.389 10.039 45.783 1.00 40.28 43 ILE C CA 1
ATOM 1283 C C . ILE C 1 43 ? -0.860 10.907 45.768 1.00 38.70 43 ILE C C 1
ATOM 1284 O O . ILE C 1 43 ? -1.969 10.415 45.964 1.00 35.77 43 ILE C O 1
ATOM 1289 N N . LEU C 1 44 ? -0.658 12.205 45.557 1.00 39.22 44 LEU C N 1
ATOM 1290 C CA . LEU C 1 44 ? -1.751 13.165 45.478 1.00 40.25 44 LEU C CA 1
ATOM 1291 C C . LEU C 1 44 ? -2.365 12.963 44.088 1.00 41.21 44 LEU C C 1
ATOM 1292 O O . LEU C 1 44 ? -1.663 12.581 43.147 1.00 40.77 44 LEU C O 1
ATOM 1297 N N . TYR C 1 45 ? -3.669 13.192 43.959 1.00 43.00 45 TYR C N 1
ATOM 1298 C CA . TYR C 1 45 ? -4.333 13.018 42.671 1.00 45.38 45 TYR C CA 1
ATOM 1299 C C . TYR C 1 45 ? -5.764 13.561 42.643 1.00 46.67 45 TYR C C 1
ATOM 1300 O O . TYR C 1 45 ? -6.479 13.539 43.646 1.00 44.61 45 TYR C O 1
ATOM 1309 N N . ARG C 1 46 ? -6.168 14.043 41.473 1.00 50.93 46 ARG C N 1
ATOM 1310 C CA . ARG C 1 46 ? -7.512 14.579 41.279 1.00 56.12 46 ARG C CA 1
ATOM 1311 C C . ARG C 1 46 ? -8.481 13.399 41.152 1.00 58.64 46 ARG C C 1
ATOM 1312 O O . ARG C 1 46 ? -8.313 12.535 40.288 1.00 56.81 46 ARG C O 1
ATOM 1320 N N . ARG C 1 47 ? -9.480 13.361 42.029 1.00 62.81 47 ARG C N 1
ATOM 1321 C CA . ARG C 1 47 ? -10.474 12.294 42.010 1.00 66.26 47 ARG C CA 1
ATOM 1322 C C . ARG C 1 47 ? -11.544 12.563 40.961 1.00 68.62 47 ARG C C 1
ATOM 1323 O O . ARG C 1 47 ? -11.550 13.615 40.318 1.00 69.02 47 ARG C O 1
ATOM 1331 N N . GLU C 1 48 ? -12.456 11.612 40.802 1.00 71.71 48 GLU C N 1
ATOM 1332 C CA . GLU C 1 48 ? -13.514 11.731 39.811 1.00 75.06 48 GLU C CA 1
ATOM 1333 C C . GLU C 1 48 ? -14.544 12.807 40.148 1.00 75.19 48 GLU C C 1
ATOM 1334 O O . GLU C 1 48 ? -15.053 13.486 39.254 1.00 75.94 48 GLU C O 1
ATOM 1340 N N . ASP C 1 49 ? -14.835 12.977 41.435 1.00 75.05 49 ASP C N 1
ATOM 1341 C CA . ASP C 1 49 ? -15.799 13.984 41.872 1.00 73.39 49 ASP C CA 1
ATOM 1342 C C . ASP C 1 49 ? -15.221 15.385 41.711 1.00 70.73 49 ASP C C 1
ATOM 1343 O O . ASP C 1 49 ? -15.864 16.374 42.058 1.00 71.10 49 ASP C O 1
ATOM 1348 N N . GLY C 1 50 ? -14.000 15.460 41.194 1.00 68.39 50 GLY C N 1
ATOM 1349 C CA . GLY C 1 50 ? -13.361 16.747 40.987 1.00 66.44 50 GLY C CA 1
ATOM 1350 C C . GLY C 1 50 ? -12.367 17.137 42.066 1.00 64.79 50 GLY C C 1
ATOM 1351 O O . GLY C 1 50 ? -11.438 17.902 41.809 1.00 63.89 50 GLY C O 1
ATOM 1352 N N . ASN C 1 51 ? -12.569 16.622 43.277 1.00 63.47 51 ASN C N 1
ATOM 1353 C CA . ASN C 1 51 ? -11.685 16.911 44.405 1.00 61.12 51 ASN C CA 1
ATOM 1354 C C . ASN C 1 51 ? -10.445 16.042 44.294 1.00 59.59 51 ASN C C 1
ATOM 1355 O O . ASN C 1 51 ? -10.375 15.151 43.449 1.00 60.93 51 ASN C O 1
ATOM 1360 N N . LEU C 1 52 ? -9.461 16.284 45.149 1.00 56.06 52 LEU C N 1
ATOM 1361 C CA . LEU C 1 52 ? -8.256 15.481 45.084 1.00 52.31 52 LEU C CA 1
ATOM 1362 C C . LEU C 1 52 ? -8.057 14.612 46.314 1.00 49.42 52 LEU C C 1
ATOM 1363 O O . LEU C 1 52 ? -8.221 15.056 47.449 1.00 49.67 52 LEU C O 1
ATOM 1368 N N . GLY C 1 53 ? -7.723 13.353 46.069 1.00 45.58 53 GLY C N 1
ATOM 1369 C CA . GLY C 1 53 ? -7.495 12.433 47.157 1.00 40.23 53 GLY C CA 1
ATOM 1370 C C . GLY C 1 53 ? -6.012 12.261 47.386 1.00 37.39 53 GLY C C 1
ATOM 1371 O O . GLY C 1 53 ? -5.186 12.856 46.683 1.00 37.25 53 GLY C O 1
ATOM 1372 N N . LEU C 1 54 ? -5.662 11.447 48.370 1.00 34.73 54 LEU C N 1
ATOM 1373 C CA . LEU C 1 54 ? -4.262 11.219 48.675 1.00 33.50 54 LEU C CA 1
ATOM 1374 C C . LEU C 1 54 ? -4.000 9.755 48.994 1.00 33.96 54 LEU C C 1
ATOM 1375 O O . LEU C 1 54 ? -4.523 9.226 49.967 1.00 35.20 54 LEU C O 1
ATOM 1380 N N . ILE C 1 55 ? -3.204 9.104 48.152 1.00 34.29 55 ILE C N 1
ATOM 1381 C CA . ILE C 1 55 ? -2.855 7.701 48.352 1.00 36.86 55 ILE C CA 1
ATOM 1382 C C . ILE C 1 55 ? -1.515 7.549 49.069 1.00 38.91 55 ILE C C 1
ATOM 1383 O O . ILE C 1 55 ? -0.580 8.315 48.839 1.00 37.37 55 ILE C O 1
ATOM 1388 N N . GLU C 1 56 ? -1.441 6.556 49.952 1.00 42.44 56 GLU C N 1
ATOM 1389 C CA . GLU C 1 56 ? -0.200 6.237 50.637 1.00 44.10 56 GLU C CA 1
ATOM 1390 C C . GLU C 1 56 ? 0.208 4.850 50.120 1.00 45.74 56 GLU C C 1
ATOM 1391 O O . GLU C 1 56 ? -0.351 3.830 50.528 1.00 45.26 56 GLU C O 1
ATOM 1397 N N . ALA C 1 57 ? 1.160 4.810 49.199 1.00 48.51 57 ALA C N 1
ATOM 1398 C CA . ALA C 1 57 ? 1.597 3.532 48.654 1.00 52.61 57 ALA C CA 1
ATOM 1399 C C . ALA C 1 57 ? 2.307 2.724 49.728 1.00 55.72 57 ALA C C 1
ATOM 1400 O O . ALA C 1 57 ? 3.370 3.109 50.213 1.00 54.88 57 ALA C O 1
ATOM 1402 N N . LYS C 1 58 ? 1.702 1.600 50.100 1.00 60.11 58 LYS C N 1
ATOM 1403 C CA . LYS C 1 58 ? 2.265 0.719 51.116 1.00 63.35 58 LYS C CA 1
ATOM 1404 C C . LYS C 1 58 ? 2.995 -0.454 50.463 1.00 64.26 58 LYS C C 1
ATOM 1405 O O . LYS C 1 58 ? 2.370 -1.318 49.845 1.00 64.30 58 LYS C O 1
ATOM 1411 N N . LEU C 1 59 ? 4.319 -0.463 50.601 1.00 65.57 59 LEU C N 1
ATOM 1412 C CA . LEU C 1 59 ? 5.159 -1.510 50.029 1.00 67.49 59 LEU C CA 1
ATOM 1413 C C . LEU C 1 59 ? 6.026 -2.152 51.106 1.00 68.37 59 LEU C C 1
ATOM 1414 O O . LEU C 1 59 ? 5.675 -2.032 52.301 1.00 69.05 59 LEU C O 1
ATOM 1419 N N . THR D 1 10 ? 20.421 40.189 40.641 1.00 87.87 10 THR D N 1
ATOM 1420 C CA . THR D 1 10 ? 19.681 41.279 41.345 1.00 88.63 10 THR D CA 1
ATOM 1421 C C . THR D 1 10 ? 18.466 40.750 42.108 1.00 88.04 10 THR D C 1
ATOM 1422 O O . THR D 1 10 ? 17.973 39.656 41.825 1.00 88.09 10 THR D O 1
ATOM 1426 N N . LEU D 1 11 ? 17.996 41.530 43.081 1.00 86.68 11 LEU D N 1
ATOM 1427 C CA . LEU D 1 11 ? 16.833 41.159 43.889 1.00 84.99 11 LEU D CA 1
ATOM 1428 C C . LEU D 1 11 ? 15.604 41.978 43.516 1.00 85.02 11 LEU D C 1
ATOM 1429 O O . LEU D 1 11 ? 15.712 43.075 42.968 1.00 84.98 11 LEU D O 1
ATOM 1434 N N . LYS D 1 12 ? 14.432 41.435 43.829 1.00 84.57 12 LYS D N 1
ATOM 1435 C CA . LYS D 1 12 ? 13.175 42.091 43.514 1.00 82.96 12 LYS D CA 1
ATOM 1436 C C . LYS D 1 12 ? 12.184 41.869 44.650 1.00 83.00 12 LYS D C 1
ATOM 1437 O O . LYS D 1 12 ? 12.291 40.891 45.395 1.00 83.19 12 LYS D O 1
ATOM 1443 N N . PRO D 1 13 ? 11.207 42.781 44.801 1.00 82.12 13 PRO D N 1
ATOM 1444 C CA . PRO D 1 13 ? 10.183 42.694 45.848 1.00 80.96 13 PRO D CA 1
ATOM 1445 C C . PRO D 1 13 ? 9.014 41.788 45.457 1.00 79.95 13 PRO D C 1
ATOM 1446 O O . PRO D 1 13 ? 8.700 41.640 44.275 1.00 79.66 13 PRO D O 1
ATOM 1458 N N . ASP D 1 15 ? 5.897 38.763 47.606 1.00 72.49 15 ASP D N 1
ATOM 1459 C CA . ASP D 1 15 ? 5.453 38.077 48.817 1.00 69.67 15 ASP D CA 1
ATOM 1460 C C . ASP D 1 15 ? 5.942 36.620 48.808 1.00 67.47 15 ASP D C 1
ATOM 1461 O O . ASP D 1 15 ? 6.466 36.139 47.805 1.00 66.07 15 ASP D O 1
ATOM 1466 N N . VAL D 1 16 ? 5.783 35.927 49.931 1.00 65.72 16 VAL D N 1
ATOM 1467 C CA . VAL D 1 16 ? 6.232 34.544 50.042 1.00 63.58 16 VAL D CA 1
ATOM 1468 C C . VAL D 1 16 ? 5.591 33.635 48.990 1.00 63.85 16 VAL D C 1
ATOM 1469 O O . VAL D 1 16 ? 6.215 32.678 48.520 1.00 63.61 16 VAL D O 1
ATOM 1473 N N . GLU D 1 17 ? 4.354 33.944 48.610 1.00 63.38 17 GLU D N 1
ATOM 1474 C CA . GLU D 1 17 ? 3.653 33.158 47.610 1.00 63.16 17 GLU D CA 1
ATOM 1475 C C . GLU D 1 17 ? 4.333 33.279 46.256 1.00 62.77 17 GLU D C 1
ATOM 1476 O O . GLU D 1 17 ? 4.615 32.271 45.610 1.00 62.26 17 GLU D O 1
ATOM 1482 N N . GLU D 1 18 ? 4.590 34.513 45.827 1.00 61.70 18 GLU D N 1
ATOM 1483 C CA . GLU D 1 18 ? 5.244 34.748 44.545 1.00 61.06 18 GLU D CA 1
ATOM 1484 C C . GLU D 1 18 ? 6.618 34.086 44.484 1.00 59.48 18 GLU D C 1
ATOM 1485 O O . GLU D 1 18 ? 7.002 33.510 43.459 1.00 58.34 18 GLU D O 1
ATOM 1491 N N . ALA D 1 19 ? 7.364 34.180 45.581 1.00 56.93 19 ALA D N 1
ATOM 1492 C CA . ALA D 1 19 ? 8.691 33.592 45.633 1.00 54.24 19 ALA D CA 1
ATOM 1493 C C . ALA D 1 19 ? 8.567 32.087 45.491 1.00 53.55 19 ALA D C 1
ATOM 1494 O O . ALA D 1 19 ? 9.354 31.455 44.780 1.00 54.15 19 ALA D O 1
ATOM 1496 N N . ARG D 1 20 ? 7.571 31.516 46.162 1.00 52.17 20 ARG D N 1
ATOM 1497 C CA . ARG D 1 20 ? 7.353 30.079 46.101 1.00 50.84 20 ARG D CA 1
ATOM 1498 C C . ARG D 1 20 ? 7.239 29.635 44.654 1.00 49.62 20 ARG D C 1
ATOM 1499 O O . ARG D 1 20 ? 7.924 28.711 44.232 1.00 47.75 20 ARG D O 1
ATOM 1507 N N . LEU D 1 21 ? 6.376 30.311 43.900 1.00 51.03 21 LEU D N 1
ATOM 1508 C CA . LEU D 1 21 ? 6.159 29.998 42.491 1.00 51.70 21 LEU D CA 1
ATOM 1509 C C . LEU D 1 21 ? 7.424 30.141 41.658 1.00 53.00 21 LEU D C 1
ATOM 1510 O O . LEU D 1 21 ? 7.747 29.267 40.860 1.00 52.19 21 LEU D O 1
ATOM 1515 N N . GLN D 1 22 ? 8.135 31.248 41.833 1.00 55.37 22 GLN D N 1
ATOM 1516 C CA . GLN D 1 22 ? 9.372 31.463 41.092 1.00 58.23 22 GLN D CA 1
ATOM 1517 C C . GLN D 1 22 ? 10.396 30.376 41.415 1.00 59.68 22 GLN D C 1
ATOM 1518 O O . GLN D 1 22 ? 11.027 29.814 40.517 1.00 59.78 22 GLN D O 1
ATOM 1532 N N . GLU D 1 24 ? 9.881 27.433 42.268 1.00 61.93 24 GLU D N 1
ATOM 1533 C CA . GLU D 1 24 ? 9.461 26.174 41.673 1.00 62.00 24 GLU D CA 1
ATOM 1534 C C . GLU D 1 24 ? 9.870 26.134 40.207 1.00 62.54 24 GLU D C 1
ATOM 1535 O O . GLU D 1 24 ? 10.316 25.107 39.703 1.00 62.41 24 GLU D O 1
ATOM 1541 N N . LEU D 1 25 ? 9.720 27.270 39.535 1.00 64.16 25 LEU D N 1
ATOM 1542 C CA . LEU D 1 25 ? 10.072 27.400 38.127 1.00 65.62 25 LEU D CA 1
ATOM 1543 C C . LEU D 1 25 ? 11.564 27.168 37.888 1.00 67.66 25 LEU D C 1
ATOM 1544 O O . LEU D 1 25 ? 11.939 26.361 37.051 1.00 68.70 25 LEU D O 1
ATOM 1549 N N . LEU D 1 26 ? 12.421 27.864 38.621 1.00 70.66 26 LEU D N 1
ATOM 1550 C CA . LEU D 1 26 ? 13.858 27.678 38.441 1.00 73.71 26 LEU D CA 1
ATOM 1551 C C . LEU D 1 26 ? 14.323 26.286 38.876 1.00 75.16 26 LEU D C 1
ATOM 1552 O O . LEU D 1 26 ? 15.445 25.875 38.581 1.00 76.02 26 LEU D O 1
ATOM 1557 N N . GLY D 1 27 ? 13.459 25.561 39.577 1.00 76.25 27 GLY D N 1
ATOM 1558 C CA . GLY D 1 27 ? 13.817 24.226 40.022 1.00 77.24 27 GLY D CA 1
ATOM 1559 C C . GLY D 1 27 ? 14.939 24.173 41.046 1.00 78.31 27 GLY D C 1
ATOM 1560 O O . GLY D 1 27 ? 15.535 23.111 41.248 1.00 78.76 27 GLY D O 1
ATOM 1561 N N . HIS D 1 28 ? 15.236 25.301 41.695 1.00 77.69 28 HIS D N 1
ATOM 1562 C CA . HIS D 1 28 ? 16.292 25.334 42.707 1.00 76.47 28 HIS D CA 1
ATOM 1563 C C . HIS D 1 28 ? 15.733 25.098 44.116 1.00 74.17 28 HIS D C 1
ATOM 1564 O O . HIS D 1 28 ? 14.521 25.147 44.331 1.00 73.14 28 HIS D O 1
ATOM 1571 N N . ASP D 1 29 ? 16.625 24.833 45.069 1.00 71.62 29 ASP D N 1
ATOM 1572 C CA . ASP D 1 29 ? 16.228 24.563 46.450 1.00 68.28 29 ASP D CA 1
ATOM 1573 C C . ASP D 1 29 ? 16.137 25.797 47.349 1.00 64.22 29 ASP D C 1
ATOM 1574 O O . ASP D 1 29 ? 15.875 25.675 48.545 1.00 62.71 29 ASP D O 1
ATOM 1579 N N . PHE D 1 30 ? 16.361 26.979 46.775 1.00 59.99 30 PHE D N 1
ATOM 1580 C CA . PHE D 1 30 ? 16.262 28.239 47.514 1.00 56.65 30 PHE D CA 1
ATOM 1581 C C . PHE D 1 30 ? 16.158 29.386 46.521 1.00 55.68 30 PHE D C 1
ATOM 1582 O O . PHE D 1 30 ? 16.669 29.290 45.417 1.00 57.13 30 PHE D O 1
ATOM 1590 N N . PHE D 1 31 ? 15.502 30.469 46.921 1.00 55.48 31 PHE D N 1
ATOM 1591 C CA . PHE D 1 31 ? 15.301 31.634 46.061 1.00 55.43 31 PHE D CA 1
ATOM 1592 C C . PHE D 1 31 ? 15.481 32.939 46.864 1.00 55.35 31 PHE D C 1
ATOM 1593 O O . PHE D 1 31 ? 14.821 33.130 47.887 1.00 54.67 31 PHE D O 1
ATOM 1601 N N . ILE D 1 32 ? 16.363 33.828 46.397 1.00 55.06 32 ILE D N 1
ATOM 1602 C CA . ILE D 1 32 ? 16.620 35.104 47.081 1.00 53.70 32 ILE D CA 1
ATOM 1603 C C . ILE D 1 32 ? 15.791 36.243 46.497 1.00 54.37 32 ILE D C 1
ATOM 1604 O O . ILE D 1 32 ? 15.764 36.434 45.286 1.00 53.96 32 ILE D O 1
ATOM 1609 N N . TYR D 1 33 ? 15.135 37.005 47.366 1.00 55.65 33 TYR D N 1
ATOM 1610 C CA . TYR D 1 33 ? 14.297 38.116 46.939 1.00 59.17 33 TYR D CA 1
ATOM 1611 C C . TYR D 1 33 ? 14.150 39.176 48.035 1.00 61.74 33 TYR D C 1
ATOM 1612 O O . TYR D 1 33 ? 14.598 38.979 49.170 1.00 60.64 33 TYR D O 1
ATOM 1621 N N . THR D 1 34 ? 13.515 40.297 47.692 1.00 64.55 34 THR D N 1
ATOM 1622 C CA . THR D 1 34 ? 13.310 41.368 48.661 1.00 69.26 34 THR D CA 1
ATOM 1623 C C . THR D 1 34 ? 11.859 41.314 49.135 1.00 71.72 34 THR D C 1
ATOM 1624 O O . THR D 1 34 ? 10.954 41.018 48.358 1.00 73.16 34 THR D O 1
ATOM 1628 N N . ASP D 1 35 ? 11.650 41.601 50.414 1.00 73.94 35 ASP D N 1
ATOM 1629 C CA . ASP D 1 35 ? 10.323 41.564 51.021 1.00 76.19 35 ASP D CA 1
ATOM 1630 C C . ASP D 1 35 ? 9.595 42.906 50.978 1.00 77.43 35 ASP D C 1
ATOM 1631 O O . ASP D 1 35 ? 8.445 43.020 51.418 1.00 76.91 35 ASP D O 1
ATOM 1636 N N . GLY D 1 39 ? 10.203 44.966 54.654 1.00 86.36 39 GLY D N 1
ATOM 1637 C CA . GLY D 1 39 ? 10.828 44.823 53.350 1.00 87.73 39 GLY D CA 1
ATOM 1638 C C . GLY D 1 39 ? 12.331 44.598 53.415 1.00 87.84 39 GLY D C 1
ATOM 1639 O O . GLY D 1 39 ? 13.112 45.457 52.995 1.00 87.80 39 GLY D O 1
ATOM 1640 N N . ALA D 1 40 ? 12.731 43.436 53.933 1.00 87.37 40 ALA D N 1
ATOM 1641 C CA . ALA D 1 40 ? 14.144 43.070 54.074 1.00 85.94 40 ALA D CA 1
ATOM 1642 C C . ALA D 1 40 ? 14.516 41.886 53.181 1.00 84.15 40 ALA D C 1
ATOM 1643 O O . ALA D 1 40 ? 13.645 41.267 52.575 1.00 85.08 40 ALA D O 1
ATOM 1645 N N . THR D 1 41 ? 15.811 41.571 53.112 1.00 81.25 41 THR D N 1
ATOM 1646 C CA . THR D 1 41 ? 16.299 40.461 52.290 1.00 76.79 41 THR D CA 1
ATOM 1647 C C . THR D 1 41 ? 15.804 39.124 52.813 1.00 73.28 41 THR D C 1
ATOM 1648 O O . THR D 1 41 ? 16.024 38.786 53.976 1.00 71.50 41 THR D O 1
ATOM 1652 N N . ASN D 1 42 ? 15.151 38.368 51.934 1.00 69.48 42 ASN D N 1
ATOM 1653 C CA . ASN D 1 42 ? 14.604 37.060 52.278 1.00 63.87 42 ASN D CA 1
ATOM 1654 C C . ASN D 1 42 ? 15.090 35.924 51.398 1.00 60.95 42 ASN D C 1
ATOM 1655 O O . ASN D 1 42 ? 15.415 36.100 50.222 1.00 59.33 42 ASN D O 1
ATOM 1660 N N . ILE D 1 43 ? 15.116 34.741 51.989 1.00 57.58 43 ILE D N 1
ATOM 1661 C CA . ILE D 1 43 ? 15.511 33.561 51.262 1.00 53.76 43 ILE D CA 1
ATOM 1662 C C . ILE D 1 43 ? 14.519 32.442 51.562 1.00 50.33 43 ILE D C 1
ATOM 1663 O O . ILE D 1 43 ? 14.449 31.960 52.689 1.00 48.65 43 ILE D O 1
ATOM 1668 N N . LEU D 1 44 ? 13.728 32.067 50.561 1.00 46.47 44 LEU D N 1
ATOM 1669 C CA . LEU D 1 44 ? 12.804 30.951 50.702 1.00 44.39 44 LEU D CA 1
ATOM 1670 C C . LEU D 1 44 ? 13.654 29.716 50.401 1.00 42.75 44 LEU D C 1
ATOM 1671 O O . LEU D 1 44 ? 14.577 29.786 49.591 1.00 39.16 44 LEU D O 1
ATOM 1676 N N . TYR D 1 45 ? 13.365 28.590 51.041 1.00 42.63 45 TYR D N 1
ATOM 1677 C CA . TYR D 1 45 ? 14.158 27.393 50.772 1.00 43.79 45 TYR D CA 1
ATOM 1678 C C . TYR D 1 45 ? 13.528 26.116 51.301 1.00 46.50 45 TYR D C 1
ATOM 1679 O O . TYR D 1 45 ? 12.520 26.145 52.007 1.00 46.59 45 TYR D O 1
ATOM 1688 N N . ARG D 1 46 ? 14.152 24.998 50.939 1.00 49.40 46 ARG D N 1
ATOM 1689 C CA . ARG D 1 46 ? 13.713 23.669 51.325 1.00 51.92 46 ARG D CA 1
ATOM 1690 C C . ARG D 1 46 ? 14.492 23.185 52.522 1.00 54.38 46 ARG D C 1
ATOM 1691 O O . ARG D 1 46 ? 15.716 23.091 52.465 1.00 55.74 46 ARG D O 1
ATOM 1699 N N . ARG D 1 47 ? 13.777 22.869 53.597 1.00 56.42 47 ARG D N 1
ATOM 1700 C CA . ARG D 1 47 ? 14.394 22.368 54.814 1.00 57.90 47 ARG D CA 1
ATOM 1701 C C . ARG D 1 47 ? 14.819 20.917 54.626 1.00 58.92 47 ARG D C 1
ATOM 1702 O O . ARG D 1 47 ? 14.584 20.319 53.573 1.00 58.30 47 ARG D O 1
ATOM 1710 N N . GLU D 1 48 ? 15.439 20.358 55.661 1.00 59.40 48 GLU D N 1
ATOM 1711 C CA . GLU D 1 48 ? 15.887 18.971 55.646 1.00 59.47 48 GLU D CA 1
ATOM 1712 C C . GLU D 1 48 ? 14.654 18.069 55.616 1.00 58.93 48 GLU D C 1
ATOM 1713 O O . GLU D 1 48 ? 14.612 17.066 54.900 1.00 56.38 48 GLU D O 1
ATOM 1719 N N . ASP D 1 49 ? 13.645 18.444 56.395 1.00 58.45 49 ASP D N 1
ATOM 1720 C CA . ASP D 1 49 ? 12.428 17.649 56.461 1.00 58.91 49 ASP D CA 1
ATOM 1721 C C . ASP D 1 49 ? 11.581 17.787 55.204 1.00 58.09 49 ASP D C 1
ATOM 1722 O O . ASP D 1 49 ? 10.558 17.127 55.071 1.00 60.06 49 ASP D O 1
ATOM 1727 N N . GLY D 1 50 ? 12.010 18.638 54.278 1.00 55.75 50 GLY D N 1
ATOM 1728 C CA . GLY D 1 50 ? 11.266 18.803 53.045 1.00 52.71 50 GLY D CA 1
ATOM 1729 C C . GLY D 1 50 ? 10.319 19.982 53.022 1.00 51.68 50 GLY D C 1
ATOM 1730 O O . GLY D 1 50 ? 9.772 20.316 51.974 1.00 51.31 50 GLY D O 1
ATOM 1731 N N . ASN D 1 51 ? 10.123 20.613 54.174 1.00 51.13 51 ASN D N 1
ATOM 1732 C CA . ASN D 1 51 ? 9.241 21.777 54.280 1.00 48.78 51 ASN D CA 1
ATOM 1733 C C . ASN D 1 51 ? 9.912 23.084 53.854 1.00 46.75 51 ASN D C 1
ATOM 1734 O O . ASN D 1 51 ? 11.124 23.139 53.676 1.00 44.77 51 ASN D O 1
ATOM 1739 N N . LEU D 1 52 ? 9.120 24.137 53.697 1.00 46.05 52 LEU D N 1
ATOM 1740 C CA . LEU D 1 52 ? 9.672 25.412 53.270 1.00 45.82 52 LEU D CA 1
ATOM 1741 C C . LEU D 1 52 ? 10.058 26.311 54.437 1.00 47.40 52 LEU D C 1
ATOM 1742 O O . LEU D 1 52 ? 9.239 26.616 55.319 1.00 48.50 52 LEU D O 1
ATOM 1747 N N . GLY D 1 53 ? 11.329 26.708 54.441 1.00 46.62 53 GLY D N 1
ATOM 1748 C CA . GLY D 1 53 ? 11.832 27.585 55.469 1.00 45.76 53 GLY D CA 1
ATOM 1749 C C . GLY D 1 53 ? 11.956 28.943 54.825 1.00 47.56 53 GLY D C 1
ATOM 1750 O O . GLY D 1 53 ? 11.930 29.052 53.600 1.00 48.54 53 GLY D O 1
ATOM 1751 N N . LEU D 1 54 ? 12.086 29.982 55.636 1.00 48.91 54 LEU D N 1
ATOM 1752 C CA . LEU D 1 54 ? 12.220 31.327 55.112 1.00 49.90 54 LEU D CA 1
ATOM 1753 C C . LEU D 1 54 ? 13.256 32.066 55.949 1.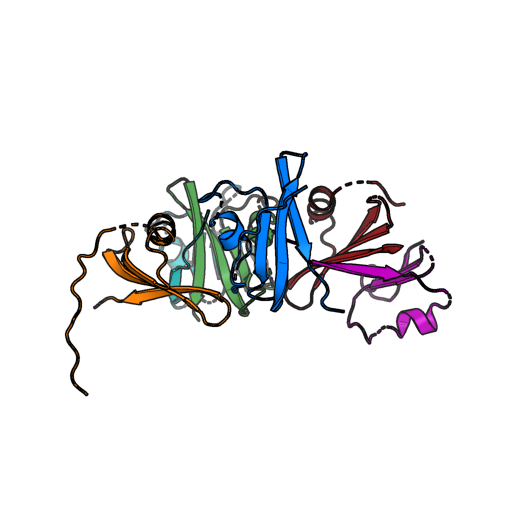00 51.13 54 LEU D C 1
ATOM 1754 O O . LEU D 1 54 ? 13.126 32.156 57.170 1.00 50.19 54 LEU D O 1
ATOM 1759 N N . ILE D 1 55 ? 14.295 32.578 55.297 1.00 51.83 55 ILE D N 1
ATOM 1760 C CA . ILE D 1 55 ? 15.318 33.314 56.017 1.00 53.26 55 ILE D CA 1
ATOM 1761 C C . ILE D 1 55 ? 15.181 34.797 55.755 1.00 55.26 55 ILE D C 1
ATOM 1762 O O . ILE D 1 55 ? 15.399 35.264 54.643 1.00 54.71 55 ILE D O 1
ATOM 1767 N N . GLU D 1 56 ? 14.794 35.517 56.803 1.00 59.00 56 GLU D N 1
ATOM 1768 C CA . GLU D 1 56 ? 14.618 36.958 56.755 1.00 62.24 56 GLU D CA 1
ATOM 1769 C C . GLU D 1 56 ? 15.868 37.549 57.393 1.00 64.03 56 GLU D C 1
ATOM 1770 O O . GLU D 1 56 ? 16.191 37.248 58.541 1.00 64.12 56 GLU D O 1
ATOM 1776 N N . ALA D 1 57 ? 16.582 38.376 56.641 1.00 66.60 57 ALA D N 1
ATOM 1777 C CA . ALA D 1 57 ? 17.806 38.966 57.145 1.00 69.97 57 ALA D CA 1
ATOM 1778 C C . ALA D 1 57 ? 17.725 40.473 57.272 1.00 72.63 57 ALA D C 1
ATOM 1779 O O . ALA D 1 57 ? 17.224 41.163 56.382 1.00 73.22 57 ALA D O 1
ATOM 1781 N N . LYS D 1 58 ? 18.222 40.975 58.397 1.00 75.81 58 LYS D N 1
ATOM 1782 C CA . LYS D 1 58 ? 18.236 42.405 58.653 1.00 78.89 58 LYS D CA 1
ATOM 1783 C C . LYS D 1 58 ? 19.678 42.789 59.012 1.00 80.17 58 LYS D C 1
ATOM 1784 O O . LYS D 1 58 ? 20.488 41.865 59.266 1.00 80.88 58 LYS D O 1
ATOM 1798 N N . GLN E 1 2 ? -0.438 26.610 53.236 1.00 56.69 2 GLN E N 1
ATOM 1799 C CA . GLN E 1 2 ? 0.910 26.165 53.544 1.00 54.57 2 GLN E CA 1
ATOM 1800 C C . GLN E 1 2 ? 1.616 27.252 54.356 1.00 52.04 2 GLN E C 1
ATOM 1801 O O . GLN E 1 2 ? 1.558 28.437 54.017 1.00 49.82 2 GLN E O 1
ATOM 1807 N N . VAL E 1 3 ? 2.271 26.860 55.439 1.00 49.99 3 VAL E N 1
ATOM 1808 C CA . VAL E 1 3 ? 2.960 27.852 56.240 1.00 50.90 3 VAL E CA 1
ATOM 1809 C C . VAL E 1 3 ? 4.463 27.655 56.147 1.00 50.42 3 VAL E C 1
ATOM 1810 O O . VAL E 1 3 ? 4.974 26.535 56.232 1.00 49.32 3 VAL E O 1
ATOM 1814 N N . VAL E 1 4 ? 5.171 28.752 55.934 1.00 49.36 4 VAL E N 1
ATOM 1815 C CA . VAL E 1 4 ? 6.607 28.675 55.850 1.00 49.55 4 VAL E CA 1
ATOM 1816 C C . VAL E 1 4 ? 7.156 29.279 57.142 1.00 48.62 4 VAL E C 1
ATOM 1817 O O . VAL E 1 4 ? 6.787 30.386 57.540 1.00 46.33 4 VAL E O 1
ATOM 1821 N N . ARG E 1 5 ? 7.986 28.495 57.821 1.00 48.49 5 ARG E N 1
ATOM 1822 C CA . ARG E 1 5 ? 8.594 28.899 59.074 1.00 49.18 5 ARG E CA 1
ATOM 1823 C C . ARG E 1 5 ? 9.785 29.815 58.806 1.00 50.21 5 ARG E C 1
ATOM 1824 O O . ARG E 1 5 ? 10.792 29.405 58.214 1.00 48.92 5 ARG E O 1
ATOM 1832 N N . THR E 1 6 ? 9.669 31.064 59.244 1.00 50.41 6 THR E N 1
ATOM 1833 C CA . THR E 1 6 ? 10.736 32.019 59.026 1.00 49.88 6 THR E CA 1
ATOM 1834 C C . THR E 1 6 ? 11.671 32.120 60.227 1.00 50.16 6 THR E C 1
ATOM 1835 O O . THR E 1 6 ? 11.241 32.047 61.381 1.00 47.10 6 THR E O 1
ATOM 1839 N N . LYS E 1 7 ? 12.959 32.265 59.920 1.00 52.37 7 LYS E N 1
ATOM 1840 C CA . LYS E 1 7 ? 14.026 32.400 60.908 1.00 53.76 7 LYS E CA 1
ATOM 1841 C C . LYS E 1 7 ? 14.722 33.742 60.695 1.00 54.63 7 LYS E C 1
ATOM 1842 O O . LYS E 1 7 ? 15.398 33.943 59.679 1.00 54.94 7 LYS E O 1
ATOM 1848 N N . ASN E 1 8 ? 14.531 34.664 61.641 1.00 55.28 8 ASN E N 1
ATOM 1849 C CA . ASN E 1 8 ? 15.146 35.994 61.575 1.00 55.42 8 ASN E CA 1
ATOM 1850 C C . ASN E 1 8 ? 16.624 35.912 61.930 1.00 56.39 8 ASN E C 1
ATOM 1851 O O . ASN E 1 8 ? 16.999 35.391 62.981 1.00 55.32 8 ASN E O 1
ATOM 1856 N N . VAL E 1 9 ? 17.458 36.437 61.042 1.00 58.38 9 VAL E N 1
ATOM 1857 C CA . VAL E 1 9 ? 18.898 36.407 61.232 1.00 61.21 9 VAL E CA 1
ATOM 1858 C C . VAL E 1 9 ? 19.541 37.760 60.958 1.00 62.88 9 VAL E C 1
ATOM 1859 O O . VAL E 1 9 ? 19.145 38.480 60.042 1.00 61.54 9 VAL E O 1
ATOM 1863 N N . THR E 1 10 ? 20.541 38.103 61.763 1.00 65.49 10 THR E N 1
ATOM 1864 C CA . THR E 1 10 ? 21.238 39.365 61.585 1.00 67.54 10 THR E CA 1
ATOM 1865 C C . THR E 1 10 ? 22.535 39.136 60.810 1.00 68.30 10 THR E C 1
ATOM 1866 O O . THR E 1 10 ? 23.508 38.585 61.333 1.00 68.00 10 THR E O 1
ATOM 1870 N N . LEU E 1 11 ? 22.530 39.554 59.549 1.00 69.06 11 LEU E N 1
ATOM 1871 C CA . LEU E 1 11 ? 23.688 39.389 58.684 1.00 69.91 11 LEU E CA 1
ATOM 1872 C C . LEU E 1 11 ? 24.951 39.974 59.299 1.00 71.21 11 LEU E C 1
ATOM 1873 O O . LEU E 1 11 ? 25.040 41.178 59.536 1.00 71.60 11 LEU E O 1
ATOM 1878 N N . LYS E 1 12 ? 25.924 39.101 59.549 1.00 72.35 12 LYS E N 1
ATOM 1879 C CA . LYS E 1 12 ? 27.201 39.492 60.137 1.00 72.10 12 LYS E CA 1
ATOM 1880 C C . LYS E 1 12 ? 28.340 39.478 59.117 1.00 71.31 12 LYS E C 1
ATOM 1881 O O . LYS E 1 12 ? 28.329 38.698 58.169 1.00 71.01 12 LYS E O 1
ATOM 1887 N N . PRO E 1 13 ? 29.332 40.366 59.296 1.00 71.33 13 PRO E N 1
ATOM 1888 C CA . PRO E 1 13 ? 30.476 40.447 58.384 1.00 70.23 13 PRO E CA 1
ATOM 1889 C C . PRO E 1 13 ? 31.492 39.334 58.648 1.00 69.91 13 PRO E C 1
ATOM 1890 O O . PRO E 1 13 ? 31.783 39.012 59.797 1.00 69.38 13 PRO E O 1
ATOM 1902 N N . ASP E 1 15 ? 34.490 36.456 56.182 1.00 73.55 15 ASP E N 1
ATOM 1903 C CA . ASP E 1 15 ? 35.104 36.094 54.903 1.00 74.23 15 ASP E CA 1
ATOM 1904 C C . ASP E 1 15 ? 34.502 34.799 54.370 1.00 75.01 15 ASP E C 1
ATOM 1905 O O . ASP E 1 15 ? 33.823 34.076 55.103 1.00 75.33 15 ASP E O 1
ATOM 1910 N N . VAL E 1 16 ? 34.754 34.508 53.097 1.00 76.02 16 VAL E N 1
ATOM 1911 C CA . VAL E 1 16 ? 34.218 33.306 52.452 1.00 77.98 16 VAL E CA 1
ATOM 1912 C C . VAL E 1 16 ? 34.617 31.996 53.125 1.00 78.32 16 VAL E C 1
ATOM 1913 O O . VAL E 1 16 ? 33.899 31.000 53.031 1.00 77.66 16 VAL E O 1
ATOM 1917 N N . GLU E 1 17 ? 35.770 32.003 53.788 1.00 79.21 17 GLU E N 1
ATOM 1918 C CA . GLU E 1 17 ? 36.266 30.822 54.482 1.00 79.31 17 GLU E CA 1
ATOM 1919 C C . GLU E 1 17 ? 35.315 30.570 55.638 1.00 78.71 17 GLU E C 1
ATOM 1920 O O . GLU E 1 17 ? 34.636 29.543 55.697 1.00 78.67 17 GLU E O 1
ATOM 1926 N N . GLU E 1 18 ? 35.289 31.532 56.555 1.00 78.00 18 GLU E N 1
ATOM 1927 C CA . GLU E 1 18 ? 34.440 31.492 57.738 1.00 76.65 18 GLU E CA 1
ATOM 1928 C C . GLU E 1 18 ? 32.991 31.204 57.335 1.00 74.42 18 GLU E C 1
ATOM 1929 O O . GLU E 1 18 ? 32.341 30.329 57.910 1.00 73.15 18 GLU E O 1
ATOM 1935 N N . ALA E 1 19 ? 32.502 31.928 56.331 1.00 71.94 19 ALA E N 1
ATOM 1936 C CA . ALA E 1 19 ? 31.138 31.757 55.842 1.00 70.00 19 ALA E CA 1
ATOM 1937 C C . ALA E 1 19 ? 30.865 30.336 55.359 1.00 69.17 19 ALA E C 1
ATOM 1938 O O . ALA E 1 19 ? 29.805 29.777 55.640 1.00 67.47 19 ALA E O 1
ATOM 1940 N N . ARG E 1 20 ? 31.814 29.769 54.615 1.00 68.88 20 ARG E N 1
ATOM 1941 C CA . ARG E 1 20 ? 31.695 28.406 54.098 1.00 68.71 20 ARG E CA 1
ATOM 1942 C C . ARG E 1 20 ? 31.693 27.413 55.262 1.00 67.55 20 ARG E C 1
ATOM 1943 O O . ARG E 1 20 ? 31.059 26.355 55.211 1.00 65.89 20 ARG E O 1
ATOM 1951 N N . LEU E 1 21 ? 32.425 27.768 56.309 1.00 66.16 21 LEU E N 1
ATOM 1952 C CA . LEU E 1 21 ? 32.530 26.941 57.493 1.00 65.69 21 LEU E CA 1
ATOM 1953 C C . LEU E 1 21 ? 31.189 26.822 58.204 1.00 65.28 21 LEU E C 1
ATOM 1954 O O . LEU E 1 21 ? 30.898 25.817 58.846 1.00 64.37 21 LEU E O 1
ATOM 1959 N N . GLN E 1 22 ? 30.373 27.859 58.084 1.00 65.58 22 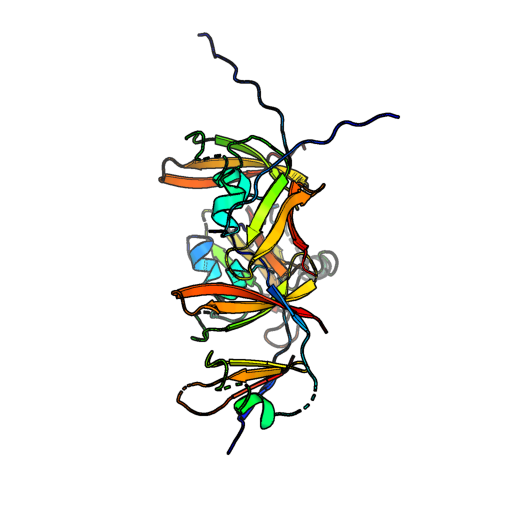GLN E N 1
ATOM 1960 C CA . GLN E 1 22 ? 29.075 27.872 58.734 1.00 66.31 22 GLN E CA 1
ATOM 1961 C C . GLN E 1 22 ? 27.998 27.100 57.976 1.00 66.44 22 GLN E C 1
ATOM 1962 O O . GLN E 1 22 ? 27.024 26.642 58.569 1.00 65.79 22 GLN E O 1
ATOM 1976 N N . GLU E 1 24 ? 28.469 24.236 56.448 1.00 65.86 24 GLU E N 1
ATOM 1977 C CA . GLU E 1 24 ? 28.660 22.861 56.875 1.00 67.81 24 GLU E CA 1
ATOM 1978 C C . GLU E 1 24 ? 27.870 22.651 58.161 1.00 66.74 24 GLU E C 1
ATOM 1979 O O . GLU E 1 24 ? 27.084 21.712 58.285 1.00 65.78 24 GLU E O 1
ATOM 1985 N N . LEU E 1 25 ? 28.089 23.540 59.119 1.00 65.40 25 LEU E N 1
ATOM 1986 C CA . LEU E 1 25 ? 27.404 23.450 60.390 1.00 64.76 25 LEU E CA 1
ATOM 1987 C C . LEU E 1 25 ? 25.903 23.366 60.173 1.00 64.86 25 LEU E C 1
ATOM 1988 O O . LEU E 1 25 ? 25.295 22.327 60.401 1.00 65.95 25 LEU E O 1
ATOM 1993 N N . LEU E 1 26 ? 25.309 24.460 59.712 1.00 64.73 26 LEU E N 1
ATOM 1994 C CA . LEU E 1 26 ? 23.876 24.513 59.455 1.00 63.15 26 LEU E CA 1
ATOM 1995 C C . LEU E 1 26 ? 23.358 23.456 58.467 1.00 62.99 26 LEU E C 1
ATOM 1996 O O . LEU E 1 26 ? 22.147 23.249 58.341 1.00 63.19 26 LEU E O 1
ATOM 2001 N N . GLY E 1 27 ? 24.270 22.790 57.771 1.00 62.40 27 GLY E N 1
ATOM 2002 C CA . GLY E 1 27 ? 23.862 21.785 56.808 1.00 61.86 27 GLY E CA 1
ATOM 2003 C C . GLY E 1 27 ? 23.025 22.369 55.684 1.00 61.25 27 GLY E C 1
ATOM 2004 O O . GLY E 1 27 ? 22.106 21.716 55.191 1.00 60.06 27 GLY E O 1
ATOM 2005 N N . HIS E 1 28 ? 23.342 23.596 55.273 1.00 61.97 28 HIS E N 1
ATOM 2006 C CA . HIS E 1 28 ? 22.599 24.262 54.201 1.00 62.23 28 HIS E CA 1
ATOM 2007 C C . HIS E 1 28 ? 23.395 24.390 52.913 1.00 61.73 28 HIS E C 1
ATOM 2008 O O . HIS E 1 28 ? 24.624 24.407 52.923 1.00 61.13 28 HIS E O 1
ATOM 2015 N N . ASP E 1 29 ? 22.673 24.495 51.803 1.00 62.23 29 ASP E N 1
ATOM 2016 C CA . ASP E 1 29 ? 23.285 24.613 50.489 1.00 61.53 29 ASP E CA 1
ATOM 2017 C C . ASP E 1 29 ? 23.495 26.075 50.139 1.00 58.47 29 ASP E C 1
ATOM 2018 O O . ASP E 1 29 ? 23.828 26.408 49.002 1.00 57.83 29 ASP E O 1
ATOM 2023 N N . PHE E 1 30 ? 23.301 26.944 51.130 1.00 55.08 30 PHE E N 1
ATOM 2024 C CA . PHE E 1 30 ? 23.476 28.381 50.951 1.00 51.43 30 PHE E CA 1
ATOM 2025 C C . PHE E 1 30 ? 23.771 29.025 52.299 1.00 49.17 30 PHE E C 1
ATOM 2026 O O . PHE E 1 30 ? 23.606 28.398 53.337 1.00 47.93 30 PHE E O 1
ATOM 2034 N N . PHE E 1 31 ? 24.219 30.274 52.275 1.00 49.09 31 PHE E N 1
ATOM 2035 C CA . PHE E 1 31 ? 24.520 31.018 53.495 1.00 50.09 31 PHE E CA 1
ATOM 2036 C C . PHE E 1 31 ? 24.676 32.496 53.183 1.00 51.77 31 PHE E C 1
ATOM 2037 O O . PHE E 1 31 ? 25.540 32.878 52.404 1.00 52.34 31 PHE E O 1
ATOM 2045 N N . ILE E 1 32 ? 23.839 33.321 53.799 1.00 55.07 32 ILE E N 1
ATOM 2046 C CA . ILE E 1 32 ? 23.866 34.761 53.580 1.00 57.37 32 ILE E CA 1
ATOM 2047 C C . ILE E 1 32 ? 24.629 35.465 54.693 1.00 60.31 32 ILE E C 1
ATOM 2048 O O . ILE E 1 32 ? 24.627 35.024 55.842 1.00 61.15 32 ILE E O 1
ATOM 2053 N N . TYR E 1 33 ? 25.281 36.565 54.332 1.00 63.43 33 TYR E N 1
ATOM 2054 C CA . TYR E 1 33 ? 26.065 37.359 55.268 1.00 65.27 33 TYR E CA 1
ATOM 2055 C C . TYR E 1 33 ? 26.532 38.631 54.560 1.00 66.60 33 TYR E C 1
ATOM 2056 O O . TYR E 1 33 ? 26.816 38.621 53.357 1.00 64.27 33 TYR E O 1
ATOM 2065 N N . THR E 1 34 ? 26.591 39.718 55.328 1.00 69.80 34 THR E N 1
ATOM 2066 C CA . THR E 1 34 ? 27.001 41.045 54.844 1.00 72.12 34 THR E CA 1
ATOM 2067 C C . THR E 1 34 ? 27.563 41.841 56.027 1.00 71.77 34 THR E C 1
ATOM 2068 O O . THR E 1 34 ? 27.208 41.594 57.188 1.00 70.61 34 THR E O 1
ATOM 2072 N N . THR E 1 41 ? 25.484 42.003 50.635 1.00 88.60 41 THR E N 1
ATOM 2073 C CA . THR E 1 41 ? 24.575 40.880 50.439 1.00 88.68 41 THR E CA 1
ATOM 2074 C C . THR E 1 41 ? 25.293 39.707 49.782 1.00 87.64 41 THR E C 1
ATOM 2075 O O . THR E 1 41 ? 25.164 39.477 48.579 1.00 88.03 41 THR E O 1
ATOM 2079 N N . ASN E 1 42 ? 26.060 38.966 50.575 1.00 86.68 42 ASN E N 1
ATOM 2080 C CA . ASN E 1 42 ? 26.785 37.805 50.061 1.00 85.13 42 ASN E CA 1
ATOM 2081 C C . ASN E 1 42 ? 26.067 36.512 50.409 1.00 82.94 42 ASN E C 1
ATOM 2082 O O . ASN E 1 42 ? 25.717 36.277 51.564 1.00 82.14 42 ASN E O 1
ATOM 2087 N N . ILE E 1 43 ? 25.842 35.679 49.398 1.00 80.79 43 ILE E N 1
ATOM 2088 C CA . ILE E 1 43 ? 25.171 34.403 49.600 1.00 78.56 43 ILE E CA 1
ATOM 2089 C C . ILE E 1 43 ? 25.930 33.284 48.917 1.00 76.39 43 ILE E C 1
ATOM 2090 O O . ILE E 1 43 ? 25.763 33.048 47.726 1.00 75.04 43 ILE E O 1
ATOM 2095 N N . LEU E 1 44 ? 26.764 32.599 49.685 1.00 75.34 44 LEU E N 1
ATOM 2096 C CA . LEU E 1 44 ? 27.546 31.483 49.176 1.00 75.88 44 LEU E CA 1
ATOM 2097 C C . LEU E 1 44 ? 26.619 30.269 49.032 1.00 78.10 44 LEU E C 1
ATOM 2098 O O . LEU E 1 44 ? 25.841 29.976 49.942 1.00 78.16 44 LEU E O 1
ATOM 2103 N N . TYR E 1 45 ? 26.694 29.566 47.901 1.00 80.45 45 TYR E N 1
ATOM 2104 C CA . TYR E 1 45 ? 25.840 28.395 47.698 1.00 83.27 45 TYR E CA 1
ATOM 2105 C C . TYR E 1 45 ? 26.439 27.308 46.812 1.00 85.71 45 TYR E C 1
ATOM 2106 O O . TYR E 1 45 ? 27.227 27.585 45.906 1.00 85.84 45 TYR E O 1
ATOM 2115 N N . ARG E 1 46 ? 26.039 26.068 47.083 1.00 88.32 46 ARG E N 1
ATOM 2116 C CA . ARG E 1 46 ? 26.512 24.910 46.339 1.00 91.06 46 ARG E CA 1
ATOM 2117 C C . ARG E 1 46 ? 25.720 24.752 45.049 1.00 93.23 46 ARG E C 1
ATOM 2118 O O . ARG E 1 46 ? 24.925 25.622 44.691 1.00 93.21 46 ARG E O 1
ATOM 2126 N N . ARG E 1 47 ? 25.939 23.630 44.366 1.00 95.68 47 ARG E N 1
ATOM 2127 C CA . ARG E 1 47 ? 25.276 23.331 43.099 1.00 97.10 47 ARG E CA 1
ATOM 2128 C C . ARG E 1 47 ? 25.726 24.286 41.996 1.00 96.71 47 ARG E C 1
ATOM 2129 O O . ARG E 1 47 ? 26.871 24.747 41.998 1.00 96.39 47 ARG E O 1
ATOM 2137 N N . GLU E 1 48 ? 24.824 24.589 41.065 1.00 95.68 48 GLU E N 1
ATOM 2138 C CA . GLU E 1 48 ? 25.150 25.473 39.950 1.00 94.73 48 GLU E CA 1
ATOM 2139 C C . GLU E 1 48 ? 26.214 24.749 39.120 1.00 94.85 48 GLU E C 1
ATOM 2140 O O . GLU E 1 48 ? 25.900 23.815 38.383 1.00 95.15 48 GLU E O 1
ATOM 2146 N N . ASP E 1 49 ? 27.469 25.172 39.250 1.00 94.71 49 ASP E N 1
ATOM 2147 C CA . ASP E 1 49 ? 28.572 24.540 38.528 1.00 94.13 49 ASP E CA 1
ATOM 2148 C C . ASP E 1 49 ? 28.854 23.166 39.141 1.00 94.17 49 ASP E C 1
ATOM 2149 O O . ASP E 1 49 ? 29.297 22.241 38.457 1.00 93.43 49 ASP E O 1
ATOM 2154 N N . GLY E 1 50 ? 28.582 23.052 40.439 1.00 94.53 50 GLY E N 1
ATOM 2155 C CA . GLY E 1 50 ? 28.813 21.818 41.165 1.00 94.61 50 GLY E CA 1
ATOM 2156 C C . GLY E 1 50 ? 29.648 22.081 42.409 1.00 95.37 50 GLY E C 1
ATOM 2157 O O . GLY E 1 50 ? 29.951 21.163 43.174 1.00 95.75 50 GLY E O 1
ATOM 2158 N N . ASN E 1 51 ? 30.019 23.343 42.616 1.00 95.13 51 ASN E N 1
ATOM 2159 C CA . ASN E 1 51 ? 30.832 23.720 43.767 1.00 95.09 51 ASN E CA 1
ATOM 2160 C C . ASN E 1 51 ? 30.400 25.054 44.359 1.00 94.69 51 ASN E C 1
ATOM 2161 O O . ASN E 1 51 ? 29.564 25.764 43.792 1.00 94.33 51 ASN E O 1
ATOM 2166 N N . LEU E 1 52 ? 30.999 25.394 45.495 1.00 93.78 52 LEU E N 1
ATOM 2167 C CA . LEU E 1 52 ? 30.704 26.638 46.192 1.00 92.98 52 LEU E CA 1
ATOM 2168 C C . LEU E 1 52 ? 30.743 27.829 45.239 1.00 92.31 52 LEU E C 1
ATOM 2169 O O . LEU E 1 52 ? 31.639 27.940 44.404 1.00 91.45 52 LEU E O 1
ATOM 2174 N N . GLY E 1 53 ? 29.756 28.709 45.375 1.00 92.21 53 GLY E N 1
ATOM 2175 C CA . GLY E 1 53 ? 29.674 29.896 44.544 1.00 90.96 53 GLY E CA 1
ATOM 2176 C C . GLY E 1 53 ? 29.125 31.047 45.365 1.00 90.29 53 GLY E C 1
ATOM 2177 O O . GLY E 1 53 ? 28.145 30.882 46.090 1.00 91.11 53 GLY E O 1
ATOM 2178 N N . LEU E 1 54 ? 29.753 32.211 45.263 1.00 89.28 54 LEU E N 1
ATOM 2179 C CA . LEU E 1 54 ? 29.314 33.377 46.021 1.00 89.08 54 LEU E CA 1
ATOM 2180 C C . LEU E 1 54 ? 28.530 34.361 45.144 1.00 89.33 54 LEU E C 1
ATOM 2181 O O . LEU E 1 54 ? 29.113 35.134 44.384 1.00 90.47 54 LEU E O 1
ATOM 2186 N N . ILE E 1 55 ? 27.204 34.323 45.242 1.00 88.61 55 ILE E N 1
ATOM 2187 C CA . ILE E 1 55 ? 26.363 35.227 44.467 1.00 87.52 55 ILE E CA 1
ATOM 2188 C C . ILE E 1 55 ? 26.753 36.665 44.772 1.00 88.38 55 ILE E C 1
ATOM 2189 O O . ILE E 1 55 ? 27.157 36.977 45.894 1.00 88.49 55 ILE E O 1
ATOM 2194 N N . GLU E 1 56 ? 26.623 37.533 43.771 1.00 88.41 56 GLU E N 1
ATOM 2195 C CA . GLU E 1 56 ? 26.938 38.948 43.929 1.00 88.34 56 GLU E CA 1
ATOM 2196 C C . GLU E 1 56 ? 26.067 39.574 45.024 1.00 88.32 56 GLU E C 1
ATOM 2197 O O . GLU E 1 56 ? 24.851 39.277 45.070 1.00 87.23 56 GLU E O 1
ATOM 2203 N N . GLN F 1 2 ? -10.528 22.704 53.618 1.00 60.52 2 GLN F N 1
ATOM 2204 C CA . GLN F 1 2 ? -10.496 21.311 53.068 1.00 61.24 2 GLN F CA 1
ATOM 2205 C C . GLN F 1 2 ? -9.614 20.393 53.922 1.00 59.53 2 GLN F C 1
ATOM 2206 O O . GLN F 1 2 ? -8.616 20.826 54.497 1.00 59.00 2 GLN F O 1
ATOM 2212 N N . VAL F 1 3 ? -9.998 19.123 53.998 1.00 57.87 3 VAL F N 1
ATOM 2213 C CA . VAL F 1 3 ? -9.257 18.124 54.764 1.00 55.87 3 VAL F CA 1
ATOM 2214 C C . VAL F 1 3 ? -9.364 16.772 54.048 1.00 55.78 3 VAL F C 1
ATOM 2215 O O . VAL F 1 3 ? -10.459 16.340 53.685 1.00 54.27 3 VAL F O 1
ATOM 2219 N N . VAL F 1 4 ? -8.229 16.118 53.817 1.00 55.00 4 VAL F N 1
ATOM 2220 C CA . VAL F 1 4 ? -8.260 14.826 53.151 1.00 56.28 4 VAL F CA 1
ATOM 2221 C C . VAL F 1 4 ? -7.942 13.685 54.096 1.00 55.99 4 VAL F C 1
ATOM 2222 O O . VAL F 1 4 ? -7.298 13.861 55.133 1.00 54.88 4 VAL F O 1
ATOM 2226 N N . ARG F 1 5 ? -8.398 12.506 53.696 1.00 56.31 5 ARG F N 1
ATOM 2227 C CA . ARG F 1 5 ? -8.234 11.288 54.460 1.00 55.37 5 ARG F CA 1
ATOM 2228 C C . ARG F 1 5 ? -7.409 10.293 53.657 1.00 54.39 5 ARG F C 1
ATOM 2229 O O . ARG F 1 5 ? -7.873 9.744 52.664 1.00 55.20 5 ARG F O 1
ATOM 2237 N N . THR F 1 6 ? -6.176 10.075 54.082 1.00 54.23 6 THR F N 1
ATOM 2238 C CA . THR F 1 6 ? -5.298 9.123 53.412 1.00 54.83 6 THR F CA 1
ATOM 2239 C C . THR F 1 6 ? -6.013 7.819 53.037 1.00 52.72 6 THR F C 1
ATOM 2240 O O . THR F 1 6 ? -6.938 7.375 53.708 1.00 52.82 6 THR F O 1
ATOM 2244 N N . LYS F 1 7 ? -5.577 7.214 51.945 1.00 52.33 7 LYS F N 1
ATOM 2245 C CA . LYS F 1 7 ? -6.151 5.959 51.474 1.00 52.22 7 LYS F CA 1
ATOM 2246 C C . LYS F 1 7 ? -5.006 5.007 51.214 1.00 50.53 7 LYS F C 1
ATOM 2247 O O . LYS F 1 7 ? -4.265 5.172 50.245 1.00 49.49 7 LYS F O 1
ATOM 2253 N N . ASN F 1 8 ? -4.849 4.031 52.107 1.00 49.04 8 ASN F N 1
ATOM 2254 C CA . ASN F 1 8 ? -3.786 3.040 51.994 1.00 47.76 8 ASN F CA 1
ATOM 2255 C C . ASN F 1 8 ? -4.108 1.996 50.923 1.00 48.37 8 ASN F C 1
ATOM 2256 O O . ASN F 1 8 ? -5.214 1.462 50.881 1.00 48.89 8 ASN F O 1
ATOM 2261 N N . VAL F 1 9 ? -3.149 1.742 50.038 1.00 48.31 9 VAL F N 1
ATOM 2262 C CA . VAL F 1 9 ? -3.309 0.752 48.986 1.00 50.45 9 VAL F CA 1
ATOM 2263 C C . VAL F 1 9 ? -2.007 -0.037 48.925 1.00 52.81 9 VAL F C 1
ATOM 2264 O O . VAL F 1 9 ? -0.912 0.536 48.902 1.00 51.35 9 VAL F O 1
ATOM 2268 N N . THR F 1 10 ? -2.138 -1.359 48.927 1.00 55.71 10 THR F N 1
ATOM 2269 C CA . THR F 1 10 ? -0.989 -2.242 48.879 1.00 58.76 10 THR F CA 1
ATOM 2270 C C . THR F 1 10 ? -0.691 -2.560 47.422 1.00 61.60 10 THR F C 1
ATOM 2271 O O . THR F 1 10 ? -1.481 -3.210 46.730 1.00 61.57 10 THR F O 1
ATOM 2275 N N . LEU F 1 11 ? 0.456 -2.078 46.962 1.00 64.43 11 LEU F N 1
ATOM 2276 C CA . LEU F 1 11 ? 0.877 -2.269 45.584 1.00 67.06 11 LEU F CA 1
ATOM 2277 C C . LEU F 1 11 ? 1.119 -3.735 45.227 1.00 70.42 11 LEU F C 1
ATOM 2278 O O . LEU F 1 11 ? 1.937 -4.422 45.853 1.00 71.28 11 LEU F O 1
ATOM 2283 N N . LYS F 1 12 ? 0.402 -4.202 44.209 1.00 73.61 12 LYS F N 1
ATOM 2284 C CA . LYS F 1 12 ? 0.526 -5.574 43.726 1.00 76.20 12 LYS F CA 1
ATOM 2285 C C . LYS F 1 12 ? 1.810 -5.740 42.918 1.00 79.16 12 LYS F C 1
ATOM 2286 O O . LYS F 1 12 ? 2.490 -4.764 42.600 1.00 79.74 12 LYS F O 1
ATOM 2292 N N . PRO F 1 13 ? 2.162 -6.992 42.587 1.00 82.15 13 PRO F N 1
ATOM 2293 C CA . PRO F 1 13 ? 3.363 -7.290 41.805 1.00 83.50 13 PRO F CA 1
ATOM 2294 C C . PRO F 1 13 ? 3.000 -7.332 40.325 1.00 84.46 13 PRO F C 1
ATOM 2295 O O . PRO F 1 13 ? 2.401 -8.299 39.858 1.00 84.86 13 PRO F O 1
ATOM 2307 N N . ASP F 1 15 ? 4.208 -5.872 36.048 1.00 92.02 15 ASP F N 1
ATOM 2308 C CA . ASP F 1 15 ? 5.341 -5.646 35.169 1.00 92.46 15 ASP F CA 1
ATOM 2309 C C . ASP F 1 15 ? 5.174 -4.405 34.316 1.00 92.40 15 ASP F C 1
ATOM 2310 O O . ASP F 1 15 ? 6.054 -3.545 34.274 1.00 92.10 15 ASP F O 1
ATOM 2311 N N . VAL F 1 16 ? 4.039 -4.311 33.631 1.00 92.47 16 VAL F N 1
ATOM 2312 C CA . VAL F 1 16 ? 3.753 -3.168 32.773 1.00 93.06 16 VAL F CA 1
ATOM 2313 C C . VAL F 1 16 ? 2.439 -3.357 32.022 1.00 92.90 16 VAL F C 1
ATOM 2314 O O . VAL F 1 16 ? 1.440 -2.706 32.327 1.00 92.31 16 VAL F O 1
ATOM 2318 N N . GLU F 1 17 ? 2.448 -4.252 31.040 1.00 94.01 17 GLU F N 1
ATOM 2319 C CA . GLU F 1 17 ? 1.257 -4.529 30.246 1.00 95.32 17 GLU F CA 1
ATOM 2320 C C . GLU F 1 17 ? 0.018 -4.632 31.130 1.00 95.28 17 GLU F C 1
ATOM 2321 O O . GLU F 1 17 ? -0.873 -3.785 31.066 1.00 95.30 17 GLU F O 1
ATOM 2327 N N . GLU F 1 18 ? -0.030 -5.674 31.953 1.00 95.36 18 GLU F N 1
ATOM 2328 C CA . GLU F 1 18 ? -1.158 -5.888 32.853 1.00 94.94 18 GLU F CA 1
ATOM 2329 C C . GLU F 1 18 ? -1.635 -4.567 33.463 1.00 94.35 18 GLU F C 1
ATOM 2330 O O . GLU F 1 18 ? -2.836 -4.279 33.475 1.00 93.58 18 GLU F O 1
ATOM 2336 N N . ALA F 1 19 ? -0.687 -3.765 33.950 1.00 93.27 19 ALA F N 1
ATOM 2337 C CA . ALA F 1 19 ? -0.991 -2.473 34.565 1.00 91.36 19 ALA F CA 1
ATOM 2338 C C . ALA F 1 19 ? -1.834 -1.570 33.660 1.00 90.69 19 ALA F C 1
ATOM 2339 O O . ALA F 1 19 ? -2.609 -0.745 34.149 1.00 90.57 19 ALA F O 1
ATOM 2341 N N . ARG F 1 20 ? -1.672 -1.716 32.345 1.00 89.24 20 ARG F N 1
ATOM 2342 C CA . ARG F 1 20 ? -2.425 -0.915 31.381 1.00 87.16 20 ARG F CA 1
ATOM 2343 C C . ARG F 1 20 ? -3.888 -1.338 31.443 1.00 85.74 20 ARG F C 1
ATOM 2344 O O . ARG F 1 20 ? -4.802 -0.513 31.373 1.00 84.37 20 ARG F O 1
ATOM 2352 N N . LEU F 1 21 ? -4.090 -2.644 31.569 1.00 84.99 21 LEU F N 1
ATOM 2353 C CA . LEU 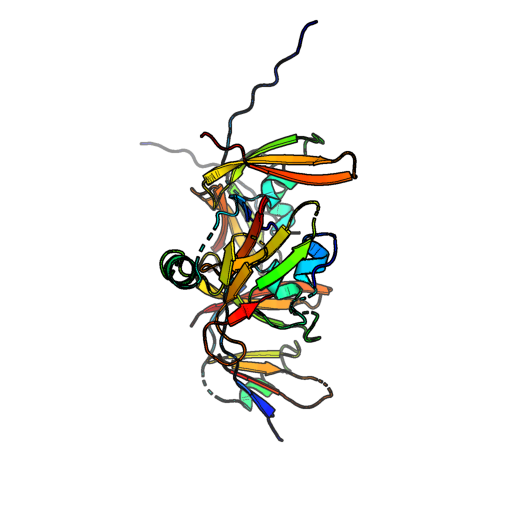F 1 21 ? -5.420 -3.221 31.656 1.00 84.80 21 LEU F CA 1
ATOM 2354 C C . LEU F 1 21 ? -6.071 -2.737 32.940 1.00 84.51 21 LEU F C 1
ATOM 2355 O O . LEU F 1 21 ? -7.204 -2.246 32.931 1.00 84.70 21 LEU F O 1
ATOM 2360 N N . GLN F 1 22 ? -5.340 -2.888 34.042 1.00 83.53 22 GLN F N 1
ATOM 2361 C CA . GLN F 1 22 ? -5.819 -2.466 35.345 1.00 82.23 22 GLN F CA 1
ATOM 2362 C C . GLN F 1 22 ? -6.165 -0.996 35.320 1.00 82.61 22 GLN F C 1
ATOM 2363 O O . GLN F 1 22 ? -7.163 -0.576 35.901 1.00 81.69 22 GLN F O 1
ATOM 2377 N N . GLU F 1 24 ? -7.252 0.647 32.892 1.00 89.33 24 GLU F N 1
ATOM 2378 C CA . GLU F 1 24 ? -8.449 0.851 32.088 1.00 89.40 24 GLU F CA 1
ATOM 2379 C C . GLU F 1 24 ? -9.720 0.475 32.838 1.00 88.94 24 GLU F C 1
ATOM 2380 O O . GLU F 1 24 ? -10.671 1.249 32.869 1.00 88.84 24 GLU F O 1
ATOM 2386 N N . LEU F 1 25 ? -9.733 -0.713 33.436 1.00 89.07 25 LEU F N 1
ATOM 2387 C CA . LEU F 1 25 ? -10.898 -1.194 34.182 1.00 89.85 25 LEU F CA 1
ATOM 2388 C C . LEU F 1 25 ? -11.411 -0.179 35.206 1.00 89.82 25 LEU F C 1
ATOM 2389 O O . LEU F 1 25 ? -12.616 0.064 35.307 1.00 89.38 25 LEU F O 1
ATOM 2394 N N . LEU F 1 26 ? -10.491 0.398 35.973 1.00 89.85 26 LEU F N 1
ATOM 2395 C CA . LEU F 1 26 ? -10.844 1.382 36.986 1.00 88.83 26 LEU F CA 1
ATOM 2396 C C . LEU F 1 26 ? -11.028 2.723 36.285 1.00 88.07 26 LEU F C 1
ATOM 2397 O O . LEU F 1 26 ? -11.693 3.623 36.794 1.00 88.94 26 LEU F O 1
ATOM 2402 N N . GLY F 1 27 ? -10.429 2.842 35.106 1.00 86.45 27 GLY F N 1
ATOM 2403 C CA . GLY F 1 27 ? -10.536 4.063 34.334 1.00 84.04 27 GLY F CA 1
ATOM 2404 C C . GLY F 1 27 ? -10.225 5.314 35.128 1.00 82.48 27 GLY F C 1
ATOM 2405 O O . GLY F 1 27 ? -11.082 6.187 35.269 1.00 81.83 27 GLY F O 1
ATOM 2406 N N . HIS F 1 28 ? -9.003 5.407 35.644 1.00 80.97 28 HIS F N 1
ATOM 2407 C CA . HIS F 1 28 ? -8.607 6.580 36.410 1.00 79.44 28 HIS F CA 1
ATOM 2408 C C . HIS F 1 28 ? -7.478 7.354 35.723 1.00 76.96 28 HIS F C 1
ATOM 2409 O O . HIS F 1 28 ? -7.085 8.433 36.173 1.00 77.40 28 HIS F O 1
ATOM 2416 N N . ASP F 1 29 ? -6.966 6.791 34.629 1.00 72.45 29 ASP F N 1
ATOM 2417 C CA . ASP F 1 29 ? -5.908 7.415 33.826 1.00 68.46 29 ASP F CA 1
ATOM 2418 C C . ASP F 1 29 ? -4.482 7.497 34.404 1.00 63.67 29 ASP F C 1
ATOM 2419 O O . ASP F 1 29 ? -3.659 8.321 33.988 1.00 60.75 29 ASP F O 1
ATOM 2424 N N . PHE F 1 30 ? -4.204 6.610 35.352 1.00 58.13 30 PHE F N 1
ATOM 2425 C CA . PHE F 1 30 ? -2.891 6.486 35.965 1.00 54.37 30 PHE F CA 1
ATOM 2426 C C . PHE F 1 30 ? -2.993 5.250 36.835 1.00 52.49 30 PHE F C 1
ATOM 2427 O O . PHE F 1 30 ? -4.096 4.830 37.179 1.00 50.58 30 PHE F O 1
ATOM 2435 N N . PHE F 1 31 ? -1.862 4.638 37.159 1.00 51.50 31 PHE F N 1
ATOM 2436 C CA . PHE F 1 31 ? -1.910 3.428 37.962 1.00 51.69 31 PHE F CA 1
ATOM 2437 C C . PHE F 1 31 ? -0.588 3.190 38.672 1.00 52.24 31 PHE F C 1
ATOM 2438 O O . PHE F 1 31 ? 0.469 3.197 38.049 1.00 53.69 31 PHE F O 1
ATOM 2446 N N . ILE F 1 32 ? -0.655 2.980 39.983 1.00 54.04 32 ILE F N 1
ATOM 2447 C CA . ILE F 1 32 ? 0.548 2.770 40.794 1.00 55.10 32 ILE F CA 1
ATOM 2448 C C . ILE F 1 32 ? 0.776 1.302 41.136 1.00 57.57 32 ILE F C 1
ATOM 2449 O O . ILE F 1 32 ? -0.119 0.623 41.649 1.00 56.79 32 ILE F O 1
ATOM 2454 N N . TYR F 1 33 ? 1.996 0.839 40.884 1.00 61.23 33 TYR F N 1
ATOM 2455 C CA . TYR F 1 33 ? 2.368 -0.548 41.143 1.00 65.39 33 TYR F CA 1
ATOM 2456 C C . TYR F 1 33 ? 3.872 -0.691 41.442 1.00 66.93 33 TYR F C 1
ATOM 2457 O O . TYR F 1 33 ? 4.659 0.250 41.275 1.00 65.39 33 TYR F O 1
ATOM 2466 N N . THR F 1 34 ? 4.259 -1.885 41.878 1.00 68.98 34 THR F N 1
ATOM 2467 C CA . THR F 1 34 ? 5.650 -2.175 42.198 1.00 71.35 34 THR F CA 1
ATOM 2468 C C . THR F 1 34 ? 5.982 -3.560 41.661 1.00 72.35 34 THR F C 1
ATOM 2469 O O . THR F 1 34 ? 5.078 -4.360 41.401 1.00 74.05 34 THR F O 1
ATOM 2473 N N . THR F 1 41 ? 8.896 1.168 42.919 1.00 65.56 41 THR F N 1
ATOM 2474 C CA . THR F 1 41 ? 7.506 1.302 42.503 1.00 65.84 41 THR F CA 1
ATOM 2475 C C . THR F 1 41 ? 7.404 2.271 41.332 1.00 64.87 41 THR F C 1
ATOM 2476 O O . THR F 1 41 ? 8.233 3.173 41.190 1.00 64.92 41 THR F O 1
ATOM 2480 N N . ASN F 1 42 ? 6.390 2.084 40.494 1.00 63.89 42 ASN F N 1
ATOM 2481 C CA . ASN F 1 42 ? 6.195 2.963 39.345 1.00 62.76 42 ASN F CA 1
ATOM 2482 C C . ASN F 1 42 ? 4.722 3.344 39.196 1.00 60.62 42 ASN F C 1
ATOM 2483 O O . ASN F 1 42 ? 3.854 2.821 39.894 1.00 60.92 42 ASN F O 1
ATOM 2488 N N . ILE F 1 43 ? 4.454 4.276 38.290 1.00 58.04 43 ILE F N 1
ATOM 2489 C CA . ILE F 1 43 ? 3.095 4.725 38.015 1.00 54.84 43 ILE F CA 1
ATOM 2490 C C . ILE F 1 43 ? 2.905 4.781 36.505 1.00 52.83 43 ILE F C 1
ATOM 2491 O O . ILE F 1 43 ? 3.592 5.537 35.818 1.00 52.24 43 ILE F O 1
ATOM 2496 N N . LEU F 1 44 ? 1.996 3.970 35.983 1.00 50.66 44 LEU F N 1
ATOM 2497 C CA . LEU F 1 44 ? 1.701 3.990 34.553 1.00 50.16 44 LEU F CA 1
ATOM 2498 C C . LEU F 1 44 ? 0.613 5.049 34.339 1.00 49.74 44 LEU F C 1
ATOM 2499 O O . LEU F 1 44 ? -0.359 5.097 35.089 1.00 49.01 44 LEU F O 1
ATOM 2504 N N . TYR F 1 45 ? 0.770 5.907 33.339 1.00 49.81 45 TYR F N 1
ATOM 2505 C CA . TYR F 1 45 ? -0.248 6.926 33.103 1.00 53.21 45 TYR F CA 1
ATOM 2506 C C . TYR F 1 45 ? -0.436 7.328 31.636 1.00 55.54 45 TYR F C 1
ATOM 2507 O O . TYR F 1 45 ? 0.410 7.058 30.791 1.00 54.23 45 TYR F O 1
ATOM 2516 N N . ARG F 1 46 ? -1.560 7.975 31.346 1.00 60.10 46 ARG F N 1
ATOM 2517 C CA . ARG F 1 46 ? -1.852 8.430 29.996 1.00 65.81 46 ARG F CA 1
ATOM 2518 C C . ARG F 1 46 ? -1.460 9.893 29.861 1.00 68.10 46 ARG F C 1
ATOM 2519 O O . ARG F 1 46 ? -1.179 10.548 30.863 1.00 69.07 46 ARG F O 1
ATOM 2527 N N . ARG F 1 47 ? -1.445 10.413 28.632 1.00 71.11 47 ARG F N 1
ATOM 2528 C CA . ARG F 1 47 ? -1.076 11.818 28.409 1.00 73.09 47 ARG F CA 1
ATOM 2529 C C . ARG F 1 47 ? -1.899 12.485 27.307 1.00 74.17 47 ARG F C 1
ATOM 2530 O O . ARG F 1 47 ? -3.086 12.187 27.125 1.00 76.50 47 ARG F O 1
ATOM 2538 N N . ASP F 1 49 ? 1.011 13.695 24.122 1.00 93.24 49 ASP F N 1
ATOM 2539 C CA . ASP F 1 49 ? -0.287 14.080 24.661 1.00 93.57 49 ASP F CA 1
ATOM 2540 C C . ASP F 1 49 ? -1.321 12.989 24.423 1.00 93.25 49 ASP F C 1
ATOM 2541 O O . ASP F 1 49 ? -2.494 13.271 24.170 1.00 93.28 49 ASP F O 1
ATOM 2546 N N . GLY F 1 50 ? -0.875 11.739 24.506 1.00 92.24 50 GLY F N 1
ATOM 2547 C CA . GLY F 1 50 ? -1.775 10.620 24.309 1.00 91.17 50 GLY F CA 1
ATOM 2548 C C . GLY F 1 50 ? -1.084 9.299 24.566 1.00 90.72 50 GLY F C 1
ATOM 2549 O O . GLY F 1 50 ? -1.726 8.293 24.869 1.00 91.30 50 GLY F O 1
ATOM 2550 N N . ASN F 1 51 ? 0.238 9.312 24.452 1.00 90.04 51 ASN F N 1
ATOM 2551 C CA . ASN F 1 51 ? 1.054 8.121 24.653 1.00 89.13 51 ASN F CA 1
ATOM 2552 C C . ASN F 1 51 ? 1.197 7.769 26.133 1.00 88.39 51 ASN F C 1
ATOM 2553 O O . ASN F 1 51 ? 0.956 8.602 27.006 1.00 89.12 51 ASN F O 1
ATOM 2558 N N . LEU F 1 52 ? 1.593 6.528 26.407 1.00 86.95 52 LEU F N 1
ATOM 2559 C CA . LEU F 1 52 ? 1.777 6.052 27.775 1.00 84.47 52 LEU F CA 1
ATOM 2560 C C . LEU F 1 52 ? 3.185 6.311 28.308 1.00 84.47 52 LEU F C 1
ATOM 2561 O O . LEU F 1 52 ? 4.175 5.850 27.733 1.00 83.61 52 LEU F O 1
ATOM 2566 N N . GLY F 1 53 ? 3.262 7.050 29.412 1.00 84.11 53 GLY F N 1
ATOM 2567 C CA . GLY F 1 53 ? 4.539 7.332 30.038 1.00 82.55 53 GLY F CA 1
ATOM 2568 C C . GLY F 1 53 ? 4.671 6.402 31.230 1.00 81.97 53 GLY F C 1
ATOM 2569 O O . GLY F 1 53 ? 3.749 5.643 31.526 1.00 81.52 53 GLY F O 1
ATOM 2570 N N . LEU F 1 54 ? 5.805 6.441 31.917 1.00 81.80 54 LEU F N 1
ATOM 2571 C CA . LEU F 1 54 ? 5.987 5.578 33.070 1.00 81.85 54 LEU F CA 1
ATOM 2572 C C . LEU F 1 54 ? 7.005 6.136 34.045 1.00 82.99 54 LEU F C 1
ATOM 2573 O O . LEU F 1 54 ? 8.175 6.304 33.713 1.00 83.72 54 LEU F O 1
ATOM 2578 N N . ILE F 1 55 ? 6.547 6.418 35.257 1.00 84.00 55 ILE F N 1
ATOM 2579 C CA . ILE F 1 55 ? 7.401 6.960 36.297 1.00 86.07 55 ILE F CA 1
ATOM 2580 C C . ILE F 1 55 ? 7.927 5.834 37.182 1.00 87.48 55 ILE F C 1
ATOM 2581 O O . ILE F 1 55 ? 7.212 4.872 37.455 1.00 87.99 55 ILE F O 1
ATOM 2586 N N . GLU F 1 56 ? 9.179 5.950 37.616 1.00 88.83 56 GLU F N 1
ATOM 2587 C CA . GLU F 1 56 ? 9.792 4.937 38.474 1.00 90.04 56 GLU F CA 1
ATOM 2588 C C . GLU F 1 56 ? 10.410 5.580 39.714 1.00 90.57 56 GLU F C 1
ATOM 2589 O O . GLU F 1 56 ? 11.233 6.494 39.605 1.00 91.00 56 GLU F O 1
ATOM 2595 N N . ALA F 1 57 ? 10.010 5.094 40.887 1.00 90.10 57 ALA F N 1
ATOM 2596 C CA . ALA F 1 57 ? 10.509 5.610 42.158 1.00 90.15 57 ALA F CA 1
ATOM 2597 C C . ALA F 1 57 ? 11.938 5.138 42.460 1.00 90.32 57 ALA F C 1
ATOM 2598 O O . ALA F 1 57 ? 12.116 4.373 43.432 1.00 89.90 57 ALA F O 1
#

Sequence (307 aa):
QVVRTKNVTLKPDVEEARLQELLGHDFFIYTDSEDGATNILYRREDGNLGLIEAKLEQVVRTKNVTLKPDVEEARLQELLGHDFFIYTDSEDGATNILYRREDGNLGLIEAKLQVVRTKNVTLKPDVEEARLQELLGHDFFIYTDSEDGATNILYRREDGNLGLIEAKLTLKPDVEEARLQELLGHDFFIYTDGATNILYRREDGNLGLIEAKQVVRTKNVTLKPDVEEARLQELLGHDFFIYTTNILYRREDGNLGLIEQVVRTKNVTLKPDVEEARLQELLGHDFFIYTTNILYRRDGNLGLIEA

Solvent-accessible surface area: 20535 Å² total

Nearest PDB structures (foldseek):
  3lyv-assembly1_B-2  TM=9.165E-01  e=2.442E-09  Streptococcus pyogenes serotype M6
  6t7o-assembly1_B  TM=7.683E-01  e=1.359E-05  Staphylococcus aureus subsp. aureus NCTC 8325
  6s0x-assembly1_v  TM=7.977E-01  e=6.041E-05  Staphylococcus aureus
  3k2t-assembly1_A  TM=7.563E-01  e=7.830E-05  Listeria monocytogenes
  3ka5-assembly1_A  TM=7.772E-01  e=1.598E-04  Clostridium acetobutylicum

InterPro domains:
  IPR003489 Ribosome hibernation promoting factor/RaiA [PF02482] (5-96)
  IPR003489 Ribosome hibernation promoting factor/RaiA [TIGR00741] (3-103)
  IPR003489 Ribosome hibernation promoting factor/RaiA [cd00552] (3-95)
  IPR032528 Sigma 54 modulation/S30EA ribosomal protein, C-terminal [PF16321] (124-178)
  IPR034694 Ribosome hibernation promoting factor, long/plastid [MF_00839] (2-182)
  IPR036567 Ribosome hibernation promotion factor-like [G3DSA:3.30.160.100] (2-106)
  IPR036567 Ribosome hibernation promotion factor-like [SSF69754] (4-114)
  IPR038416 Sigma 54 modulation/S30EA ribosomal protein, C-terminal domain superfamily [G3DSA:3.30.505.50] (136-182)
  IPR050574 HPF/YfiA ribosome-associated [PTHR33231] (2-182)

B-factor: mean 59.26, std 17.04, range [20.89, 106.68]

Foldseek 3Di:
DDDDDDDDDAEEDVVVQVVVVVVPDQWGWHQYNVPRFIKIWGQDVVRDIDIDTDDPD/DDDDD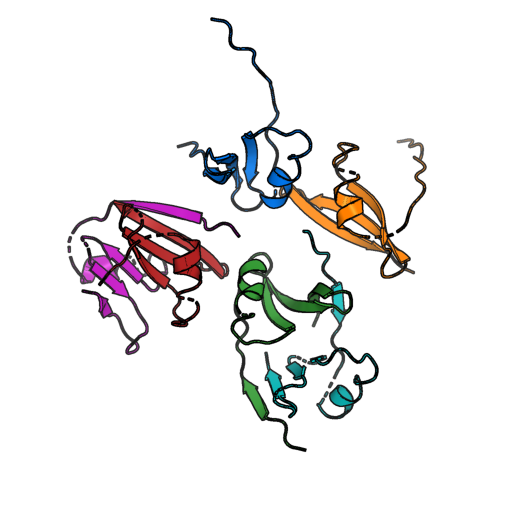DDDDAEEDPVVQVVCVVVVDFWGWHQYNVPRWIKIWGQDPVRDIDMDTDDD/DDDDDDDDDAEEDVVVQVVCVVVVDFKGWHAYNVPRFIKIWGQDPVRRIDMDGDDD/DAEEDPVVQVVCVVVVDQWGWHCHVATKIWGADPVGDIDMDGDD/DDDDDDDDDAADDPVVQVVVVVVVDQWGQHPNWIWGADPVGGTDIDD/DDDDDDDDDADAPPPVQVVCCVVVPAWGAHPHKIWGFPVGDIDMGDD